Protein AF-A0A285F2U5-F1 (afdb_monomer_lite)

Secondary structure (DSSP, 8-state):
--THHHHHHHHHHHHHHHHHHHHHHHT------PPP-HHHHHHHHHHHHHS-SHHHHHHHHHHS-SS-----TT-HHHHHHHHHTTHHHHHHHHTT-HHHHHHHHHHTTS--HHHHHHHHHHHHHHHTTSHHHHHHHHHHHGGG-S-HHHHHS---GGGTT-HHHHHHHHHHHHHHHHT---GGGHHHHHHHHHHHHHHHHHHHHHHHHHHHHHHHHHHH-

Foldseek 3Di:
DCPVVVVVVVVVVVVVVVVVVCVVVVPPPPPVPPDQPLVVLQVLVVVCVVDVDPVSLVVNLVSQDLAADPDCVVNVVSLVSCVVVVVVLLVCLLVLNLSSLLSLLSVLSNDDDPSVLVSLQSLLVSLLVPVPSSLVSCVVNVVHDPCLLSNNQRNDDVCVVVLVVSLVSLVSSLVSLVPDPDPVSVVSSVVSNVSSVVVSVVSVVVVVVVVVVVVVVVVVD

Structure (mmCIF, N/CA/C/O backbone):
data_AF-A0A285F2U5-F1
#
_entry.id   AF-A0A285F2U5-F1
#
loop_
_atom_site.group_PDB
_atom_site.id
_atom_site.type_symbol
_atom_site.label_atom_id
_atom_site.label_alt_id
_atom_site.label_comp_id
_atom_site.label_asym_id
_atom_site.label_entity_id
_atom_site.label_seq_id
_atom_site.pdbx_PDB_ins_code
_atom_site.Cartn_x
_atom_site.Cartn_y
_atom_site.Cartn_z
_atom_site.occupancy
_atom_site.B_iso_or_equiv
_atom_site.auth_seq_id
_atom_site.auth_comp_id
_atom_site.auth_asym_id
_atom_site.auth_atom_id
_atom_site.pdbx_PDB_model_num
ATOM 1 N N . MET A 1 1 ? 53.209 33.154 33.662 1.00 56.28 1 MET A N 1
ATOM 2 C CA . MET A 1 1 ? 52.241 32.042 33.804 1.00 56.28 1 MET A CA 1
ATOM 3 C C . MET A 1 1 ? 50.999 32.282 32.928 1.00 56.28 1 MET A C 1
ATOM 5 O O . MET A 1 1 ? 49.905 32.395 33.451 1.00 56.28 1 MET A O 1
ATOM 9 N N . ASN A 1 2 ? 51.163 32.418 31.600 1.00 53.84 2 ASN A N 1
ATOM 10 C CA . ASN A 1 2 ? 50.044 32.651 30.657 1.00 53.84 2 ASN A CA 1
ATOM 11 C C . ASN A 1 2 ? 50.264 32.085 29.233 1.00 53.84 2 ASN A C 1
ATOM 13 O O . ASN A 1 2 ? 49.342 32.124 28.426 1.00 53.84 2 ASN A O 1
ATOM 17 N N . LEU A 1 3 ? 51.439 31.523 28.918 1.00 49.25 3 LEU A N 1
ATOM 18 C CA . LEU A 1 3 ? 51.745 30.986 27.582 1.00 49.25 3 LEU A CA 1
ATOM 19 C C . LEU A 1 3 ? 51.009 29.664 27.283 1.00 49.25 3 LEU A C 1
ATOM 21 O O . LEU A 1 3 ? 50.457 29.509 26.200 1.00 49.25 3 LEU A O 1
ATOM 25 N N . PHE A 1 4 ? 50.847 28.784 28.277 1.00 51.53 4 PHE A N 1
ATOM 26 C CA . PHE A 1 4 ? 50.138 27.502 28.111 1.00 51.53 4 PHE A CA 1
ATOM 27 C C . PHE A 1 4 ? 48.632 27.626 27.803 1.00 51.53 4 PHE A C 1
ATOM 29 O O . PHE A 1 4 ? 48.019 26.679 27.323 1.00 51.53 4 PHE A O 1
ATOM 36 N N . LYS A 1 5 ? 48.003 28.784 28.057 1.00 54.69 5 LYS A N 1
ATOM 37 C CA . LYS A 1 5 ? 46.556 28.984 27.833 1.00 54.69 5 LYS A CA 1
ATOM 38 C C . LYS A 1 5 ? 46.213 29.401 26.399 1.00 54.69 5 LYS A C 1
ATOM 40 O O . LYS A 1 5 ? 45.042 29.372 26.024 1.00 54.69 5 LYS A O 1
ATOM 45 N N . ILE A 1 6 ? 47.209 29.834 25.626 1.00 59.97 6 ILE A N 1
ATOM 46 C CA . ILE A 1 6 ? 47.027 30.307 24.249 1.00 59.97 6 ILE A CA 1
ATOM 47 C C . ILE A 1 6 ? 47.075 29.121 23.278 1.00 59.97 6 ILE A C 1
ATOM 49 O O . ILE A 1 6 ? 46.253 29.052 22.366 1.00 59.97 6 ILE A O 1
ATOM 53 N N . GLU A 1 7 ? 47.942 28.136 23.528 1.00 70.12 7 GLU A N 1
ATOM 54 C CA . GLU A 1 7 ? 48.101 26.960 22.660 1.00 70.12 7 GLU A CA 1
ATOM 55 C C . GLU A 1 7 ? 46.835 26.089 22.585 1.00 70.12 7 GLU A C 1
ATOM 57 O O . GLU A 1 7 ? 46.4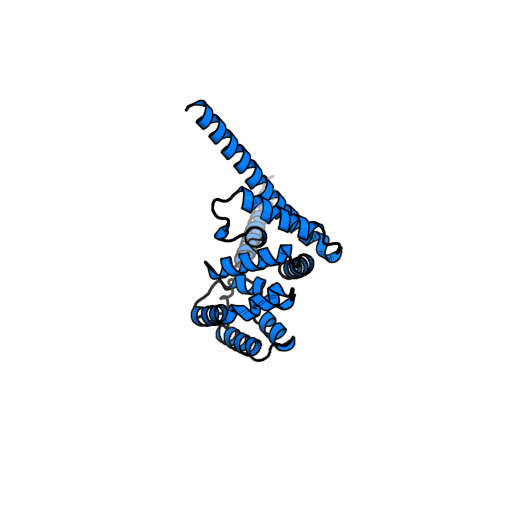61 25.645 21.497 1.00 70.12 7 GLU A O 1
ATOM 62 N N . SER A 1 8 ? 46.093 25.923 23.690 1.00 71.56 8 SER A N 1
ATOM 63 C CA . SER A 1 8 ? 44.868 25.104 23.674 1.00 71.56 8 SER A CA 1
ATOM 64 C C . SER A 1 8 ? 43.722 25.743 22.882 1.00 71.56 8 SER A C 1
ATOM 66 O O . SER A 1 8 ? 42.930 25.039 22.258 1.00 71.56 8 SER A O 1
ATOM 68 N N . LYS A 1 9 ? 43.644 27.081 22.837 1.00 75.25 9 LYS A N 1
ATOM 69 C CA . LYS A 1 9 ? 42.605 27.790 22.072 1.00 75.25 9 LYS A CA 1
ATOM 70 C C . LYS A 1 9 ? 42.815 27.659 20.564 1.00 75.25 9 LYS A C 1
ATOM 72 O O . LYS A 1 9 ? 41.842 27.503 19.832 1.00 75.25 9 LYS A O 1
ATOM 77 N N . VAL A 1 10 ? 44.070 27.680 20.111 1.00 79.62 10 VAL A N 1
ATOM 78 C CA . VAL A 1 10 ? 44.420 27.513 18.691 1.00 79.62 10 VAL A CA 1
ATOM 79 C C . VAL A 1 10 ? 44.125 26.084 18.220 1.00 79.62 10 VAL A C 1
ATOM 81 O O . VAL A 1 10 ? 43.560 25.902 17.143 1.00 79.62 10 VAL A O 1
ATOM 84 N N . GLN A 1 11 ? 44.418 25.072 19.044 1.00 80.88 11 GLN A N 1
ATOM 85 C CA . GLN A 1 11 ? 44.112 23.670 18.728 1.00 80.88 11 GLN A CA 1
ATOM 86 C C . GLN A 1 11 ? 42.603 23.398 18.635 1.00 80.88 11 GLN A C 1
ATOM 88 O O . GLN A 1 11 ? 42.155 22.749 17.690 1.00 80.88 11 GLN A O 1
ATOM 93 N N . ILE A 1 12 ? 41.807 23.935 19.569 1.00 84.81 12 ILE A N 1
ATOM 94 C CA . ILE A 1 12 ? 40.340 23.802 19.538 1.00 84.81 12 ILE A CA 1
ATOM 95 C C . ILE A 1 12 ? 39.760 24.478 18.290 1.00 84.81 12 ILE A C 1
ATOM 97 O O . ILE A 1 12 ? 38.909 23.900 17.617 1.00 84.81 12 ILE A O 1
ATOM 101 N N . PHE A 1 13 ? 40.245 25.673 17.941 1.00 86.50 13 PHE A N 1
ATOM 102 C CA . PHE A 1 13 ? 39.803 26.369 16.734 1.00 86.50 13 PHE A CA 1
ATOM 103 C C . PHE A 1 13 ? 40.127 25.573 15.460 1.00 86.50 13 PHE A C 1
ATOM 105 O O . PHE A 1 13 ? 39.257 25.417 14.606 1.00 86.50 13 PHE A O 1
ATOM 112 N N . MET A 1 14 ? 41.330 24.993 15.354 1.00 87.44 14 MET A N 1
ATOM 113 C CA . MET A 1 14 ? 41.689 24.148 14.208 1.00 87.44 14 MET A CA 1
ATOM 114 C C . MET A 1 14 ? 40.832 22.880 14.106 1.00 87.44 14 MET A C 1
ATOM 116 O O . MET A 1 14 ? 40.453 22.506 12.999 1.00 87.44 14 MET A O 1
ATOM 120 N N . LEU A 1 15 ? 40.464 22.251 15.227 1.00 87.31 15 LEU A N 1
ATOM 121 C CA . LEU A 1 15 ? 39.549 21.103 15.227 1.00 87.31 15 LEU A CA 1
ATOM 122 C C . LEU A 1 15 ? 38.140 21.480 14.754 1.00 87.31 15 LEU A C 1
ATOM 124 O O . LEU A 1 15 ? 37.548 20.736 13.978 1.00 87.31 15 LEU A O 1
ATOM 128 N N . ILE A 1 16 ? 37.620 22.640 15.166 1.00 88.38 16 ILE A N 1
ATOM 129 C CA . ILE A 1 16 ? 36.307 23.132 14.719 1.00 88.38 16 ILE A CA 1
ATOM 130 C C . ILE A 1 16 ? 36.322 23.427 13.217 1.00 88.38 16 ILE A C 1
ATOM 132 O O . ILE A 1 16 ? 35.397 23.038 12.508 1.00 88.38 16 ILE A O 1
ATOM 136 N N . VAL A 1 17 ? 37.380 24.072 12.715 1.00 87.50 17 VAL A N 1
ATOM 137 C CA . VAL A 1 17 ? 37.532 24.353 11.280 1.00 87.50 17 VAL A CA 1
ATOM 138 C C . VAL A 1 17 ? 37.662 23.055 10.485 1.00 87.50 17 VAL A C 1
ATOM 140 O O . VAL A 1 17 ? 36.989 22.902 9.471 1.00 87.50 17 VAL A O 1
ATOM 143 N N . LEU A 1 18 ? 38.453 22.088 10.959 1.00 86.81 18 LEU A N 1
ATOM 144 C CA . LEU A 1 18 ? 38.582 20.782 10.313 1.00 86.81 18 LEU A CA 1
ATOM 145 C C . LEU A 1 18 ? 37.238 20.039 10.281 1.00 86.81 18 LEU A C 1
ATOM 147 O O . LEU A 1 18 ? 36.868 19.486 9.248 1.00 86.81 18 LEU A O 1
ATOM 151 N N . PHE A 1 19 ? 36.478 20.078 11.378 1.00 83.44 19 PHE A N 1
ATOM 152 C CA . PHE A 1 19 ? 35.152 19.470 11.446 1.00 83.44 19 PHE A CA 1
ATOM 153 C C . PHE A 1 19 ? 34.163 20.155 10.494 1.00 83.44 19 PHE A C 1
ATOM 155 O O . PHE A 1 19 ? 33.432 19.469 9.788 1.00 83.44 19 PHE A O 1
ATOM 162 N N . LEU A 1 20 ? 34.187 21.489 10.397 1.00 82.19 20 LEU A N 1
ATOM 163 C CA . LEU A 1 20 ? 33.387 22.249 9.431 1.00 82.19 20 LEU A CA 1
ATOM 164 C C . LEU A 1 20 ? 33.767 21.926 7.984 1.00 82.19 20 LEU A C 1
ATOM 166 O O . LEU A 1 20 ? 32.878 21.762 7.157 1.00 82.19 20 LEU A O 1
ATOM 170 N N . VAL A 1 21 ? 35.057 21.784 7.669 1.00 77.50 21 VAL A N 1
ATOM 171 C CA . VAL A 1 21 ? 35.515 21.410 6.321 1.00 77.50 21 VAL A CA 1
ATOM 172 C C . VAL A 1 21 ? 35.072 19.990 5.968 1.00 77.50 21 VAL A C 1
ATOM 174 O O . VAL A 1 21 ? 34.584 19.775 4.863 1.00 77.50 21 VAL A O 1
ATOM 177 N N . ILE A 1 22 ? 35.159 19.035 6.899 1.00 78.75 22 ILE A N 1
ATOM 178 C CA . ILE A 1 22 ? 34.665 17.664 6.689 1.00 78.75 22 ILE A CA 1
ATOM 179 C C . ILE A 1 22 ? 33.138 17.656 6.529 1.00 78.75 22 ILE A C 1
ATOM 181 O O . ILE A 1 22 ? 32.618 16.969 5.654 1.00 78.75 22 ILE A O 1
ATOM 185 N N . PHE A 1 23 ? 32.417 18.452 7.320 1.00 75.81 23 PHE A N 1
ATOM 186 C CA . PHE A 1 23 ? 30.959 18.561 7.243 1.00 75.81 23 PHE A CA 1
ATOM 187 C C . PHE A 1 23 ? 30.495 19.212 5.929 1.00 75.81 23 PHE A C 1
ATOM 189 O O . PHE A 1 23 ? 29.535 18.760 5.309 1.00 75.81 23 PHE A O 1
ATOM 196 N N . LEU A 1 24 ? 31.209 20.239 5.458 1.00 70.12 24 LEU A N 1
ATOM 197 C CA . LEU A 1 24 ? 30.930 20.911 4.188 1.00 70.12 24 LEU A CA 1
ATOM 198 C C . LEU A 1 24 ? 31.324 20.048 2.979 1.00 70.12 24 LEU A C 1
ATOM 200 O O . LEU A 1 24 ? 30.578 20.003 2.002 1.00 70.12 24 LEU A O 1
ATOM 204 N N . ALA A 1 25 ? 32.438 19.315 3.050 1.00 67.81 25 ALA A N 1
ATOM 205 C CA . ALA A 1 25 ? 32.855 18.382 2.001 1.00 67.81 25 ALA A CA 1
ATOM 206 C C . ALA A 1 25 ? 31.958 17.130 1.938 1.00 67.81 25 ALA A C 1
ATOM 208 O O . ALA A 1 25 ? 31.707 16.604 0.855 1.00 67.81 25 ALA A O 1
ATOM 209 N N . GLY A 1 26 ? 31.420 16.681 3.079 1.00 57.28 26 GLY A N 1
ATOM 210 C CA . GLY A 1 26 ? 30.498 15.544 3.169 1.00 57.28 26 GLY A CA 1
ATOM 211 C C . GLY A 1 26 ? 29.128 15.785 2.525 1.00 57.28 26 GLY A C 1
ATOM 212 O O . GLY A 1 26 ? 28.474 14.826 2.126 1.00 57.28 26 GLY A O 1
ATOM 213 N N . ASN A 1 27 ? 28.722 17.048 2.350 1.00 54.06 27 ASN A N 1
ATOM 214 C CA . ASN A 1 27 ? 27.427 17.421 1.768 1.00 54.06 27 ASN A CA 1
ATOM 215 C C . ASN A 1 27 ? 27.466 17.712 0.254 1.00 54.06 27 ASN A C 1
ATOM 217 O O . ASN A 1 27 ? 26.427 18.010 -0.330 1.00 54.06 27 ASN A O 1
ATOM 221 N N . GLN A 1 28 ? 28.625 17.611 -0.412 1.00 48.94 28 GLN A N 1
ATOM 222 C CA . GLN A 1 28 ? 28.744 17.889 -1.855 1.00 48.94 28 GLN A CA 1
ATOM 223 C C . GLN A 1 28 ? 28.552 16.677 -2.780 1.00 48.94 28 GLN A C 1
ATOM 225 O O . GLN A 1 28 ? 28.658 16.821 -3.996 1.00 48.94 28 GLN A O 1
ATOM 230 N N . LYS A 1 29 ? 28.137 15.510 -2.271 1.00 50.38 29 LYS A N 1
ATOM 231 C CA . LYS A 1 29 ? 27.466 14.504 -3.117 1.00 50.38 29 LYS A CA 1
ATOM 232 C C . LYS A 1 29 ? 25.988 14.864 -3.318 1.00 50.38 29 LYS A C 1
ATOM 234 O O . LYS A 1 29 ? 25.100 14.043 -3.129 1.00 50.38 29 LYS A O 1
ATOM 239 N N . LEU A 1 30 ? 25.728 16.089 -3.775 1.00 49.53 30 LEU A N 1
ATOM 240 C CA . LEU A 1 30 ? 24.579 16.353 -4.637 1.00 49.53 30 LEU A CA 1
ATOM 241 C C . LEU A 1 30 ? 24.918 15.693 -5.976 1.00 49.53 30 LEU A C 1
ATOM 243 O O . LEU A 1 30 ? 25.347 16.355 -6.918 1.00 49.53 30 LEU A O 1
ATOM 247 N N . SER A 1 31 ? 24.834 14.357 -6.028 1.00 52.09 31 SER A N 1
ATOM 248 C CA . SER A 1 31 ? 24.846 13.659 -7.307 1.00 52.09 31 SER A CA 1
ATOM 249 C C . SER A 1 31 ? 23.739 14.302 -8.122 1.00 52.09 31 SER A C 1
ATOM 251 O O . SER A 1 31 ? 22.600 14.340 -7.648 1.00 52.09 31 SER A O 1
ATOM 253 N N . ALA A 1 32 ? 24.069 14.841 -9.296 1.00 56.28 32 ALA A N 1
ATOM 254 C CA . ALA A 1 32 ? 23.065 15.132 -10.302 1.00 56.28 32 ALA A CA 1
ATOM 255 C C . ALA A 1 32 ? 22.207 13.870 -10.394 1.00 56.28 32 ALA A C 1
ATOM 257 O O . ALA A 1 32 ? 22.715 12.810 -10.757 1.00 56.28 32 ALA A O 1
ATOM 258 N N . LYS A 1 33 ? 20.987 13.942 -9.859 1.00 65.94 33 LYS A N 1
ATOM 259 C CA . LYS A 1 33 ? 20.128 12.777 -9.726 1.00 65.94 33 LYS A CA 1
ATOM 260 C C . LYS A 1 33 ? 19.838 12.356 -11.154 1.00 65.94 33 LYS A C 1
ATOM 262 O O . LYS A 1 33 ? 19.236 13.138 -11.884 1.00 65.94 33 LYS A O 1
ATOM 267 N N . GLU A 1 34 ? 20.396 11.219 -11.560 1.00 71.62 34 GLU A N 1
ATOM 268 C CA . GLU A 1 34 ? 20.264 10.726 -12.926 1.00 71.62 34 GLU A CA 1
ATOM 269 C C . GLU A 1 34 ? 18.781 10.705 -13.301 1.00 71.62 34 GLU A C 1
ATOM 271 O O . GLU A 1 34 ? 17.933 10.308 -12.492 1.00 71.62 34 GLU A O 1
ATOM 276 N N . ASP A 1 35 ? 18.471 11.185 -14.506 1.00 87.62 35 ASP A N 1
ATOM 277 C CA . ASP A 1 35 ? 17.111 11.149 -15.026 1.00 87.62 35 ASP A CA 1
ATOM 278 C C . ASP A 1 35 ? 16.636 9.691 -15.067 1.00 87.62 35 ASP A C 1
ATOM 280 O O . ASP A 1 35 ? 17.340 8.792 -15.536 1.00 87.62 35 ASP A O 1
ATOM 284 N N . TYR A 1 36 ? 15.445 9.442 -14.525 1.00 92.00 36 TYR A N 1
ATOM 285 C CA . TYR A 1 36 ? 14.881 8.100 -14.466 1.00 92.00 36 TYR A CA 1
ATOM 286 C C . TYR A 1 36 ? 14.478 7.633 -15.876 1.00 92.00 36 TYR A C 1
ATOM 288 O O . TYR A 1 36 ? 13.862 8.376 -16.637 1.00 92.00 36 TYR A O 1
ATOM 296 N N . ASP A 1 37 ? 14.819 6.392 -16.235 1.00 95.31 37 ASP A N 1
ATOM 297 C CA . ASP A 1 37 ? 14.587 5.837 -17.577 1.00 95.31 37 ASP A CA 1
ATOM 298 C C . ASP A 1 37 ? 13.113 5.425 -17.782 1.00 95.31 37 ASP A C 1
ATOM 300 O O . ASP A 1 37 ? 12.741 4.244 -17.727 1.00 95.31 37 ASP A O 1
ATOM 304 N N . TRP A 1 38 ? 12.255 6.424 -18.018 1.00 95.94 38 TRP A N 1
ATOM 305 C CA . TRP A 1 38 ? 10.815 6.255 -18.254 1.00 95.94 38 TRP A CA 1
ATOM 306 C C . TRP A 1 38 ? 10.511 5.360 -19.460 1.00 95.94 38 TRP A C 1
ATOM 308 O O . TRP A 1 38 ? 9.611 4.520 -19.406 1.00 95.94 38 TRP A O 1
ATOM 318 N N . ASN A 1 39 ? 11.309 5.463 -20.527 1.00 96.62 39 ASN A N 1
ATOM 319 C CA . ASN A 1 39 ? 11.156 4.638 -21.726 1.00 96.62 39 ASN A CA 1
ATOM 320 C C . ASN A 1 39 ? 11.333 3.152 -21.412 1.00 96.62 39 ASN A C 1
ATOM 322 O O . ASN A 1 39 ? 10.533 2.316 -21.851 1.00 96.62 39 ASN A O 1
ATOM 326 N N . ARG A 1 40 ? 12.352 2.806 -20.623 1.00 96.88 40 ARG A N 1
ATOM 327 C CA . ARG A 1 40 ? 12.576 1.427 -20.194 1.00 96.88 40 ARG A CA 1
ATOM 328 C C . ARG A 1 40 ? 11.481 0.934 -19.258 1.00 96.88 40 ARG A C 1
ATOM 330 O O . ARG A 1 40 ? 11.066 -0.217 -19.410 1.00 96.88 40 ARG A O 1
ATOM 337 N N . LEU A 1 41 ? 10.975 1.768 -18.345 1.00 97.69 41 LEU A N 1
ATOM 338 C CA . LEU A 1 41 ? 9.814 1.409 -17.523 1.00 97.69 41 LEU A CA 1
ATOM 339 C C . LEU A 1 41 ? 8.593 1.090 -18.403 1.00 97.69 41 LEU A C 1
ATOM 341 O O . LEU A 1 41 ? 7.999 0.023 -18.251 1.00 97.69 41 LEU A O 1
ATOM 345 N N . ASN A 1 42 ? 8.272 1.9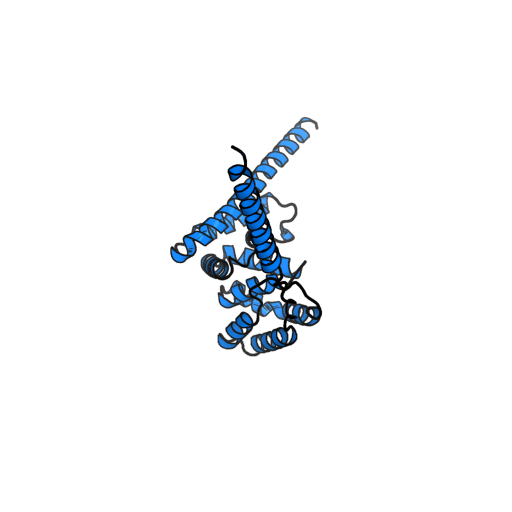47 -19.376 1.00 97.94 42 ASN A N 1
ATOM 346 C CA . ASN A 1 42 ? 7.161 1.740 -20.308 1.00 97.94 42 ASN A CA 1
ATOM 347 C C . ASN A 1 42 ? 7.304 0.424 -21.096 1.00 97.94 42 ASN A C 1
ATOM 349 O O . ASN A 1 42 ? 6.370 -0.375 -21.178 1.00 97.94 42 ASN A O 1
ATOM 353 N N . GLN A 1 43 ? 8.496 0.144 -21.635 1.00 97.81 43 GLN A N 1
ATOM 354 C CA . GLN A 1 43 ? 8.772 -1.109 -22.350 1.00 97.81 43 GLN A CA 1
ATOM 355 C C . GLN A 1 43 ? 8.607 -2.342 -21.452 1.00 97.81 43 GLN A C 1
ATOM 357 O O . GLN A 1 43 ? 8.001 -3.332 -21.868 1.00 97.81 43 GLN A O 1
ATOM 362 N N . ARG A 1 44 ? 9.113 -2.292 -20.213 1.00 97.56 44 ARG A N 1
ATOM 363 C CA . ARG A 1 44 ? 8.980 -3.398 -19.251 1.00 97.56 44 ARG A CA 1
ATOM 364 C C . ARG A 1 44 ? 7.536 -3.609 -18.830 1.00 97.56 44 ARG A C 1
ATOM 366 O O . ARG A 1 44 ? 7.112 -4.755 -18.710 1.00 97.56 44 ARG A O 1
ATOM 373 N N . TYR A 1 45 ? 6.769 -2.534 -18.688 1.00 97.94 45 TYR A N 1
ATOM 374 C CA . TYR A 1 45 ? 5.347 -2.628 -18.400 1.00 97.94 45 TYR A CA 1
ATOM 375 C C . TYR A 1 45 ? 4.574 -3.269 -19.563 1.00 97.94 45 TYR A C 1
ATOM 377 O O . TYR A 1 45 ? 3.842 -4.231 -19.355 1.00 97.94 45 TYR A O 1
ATOM 385 N N . LYS A 1 46 ? 4.819 -2.849 -20.811 1.00 97.69 46 LYS A N 1
ATOM 386 C CA . LYS A 1 46 ? 4.254 -3.494 -22.017 1.00 97.69 46 LYS A CA 1
ATOM 387 C C . LYS A 1 46 ? 4.603 -4.982 -22.107 1.00 97.69 46 LYS A C 1
ATOM 389 O O . LYS A 1 46 ? 3.761 -5.811 -22.464 1.00 97.69 46 LYS A O 1
ATOM 394 N N . TYR A 1 47 ? 5.840 -5.335 -21.763 1.00 97.12 47 TYR A N 1
ATOM 395 C CA . TYR A 1 47 ? 6.268 -6.729 -21.699 1.00 97.12 47 TYR A CA 1
ATOM 396 C C . TYR A 1 47 ? 5.512 -7.509 -20.613 1.00 97.12 47 TYR A C 1
ATOM 398 O O . TYR A 1 47 ? 5.026 -8.605 -20.879 1.00 97.12 47 TYR A O 1
ATOM 406 N N . TYR A 1 48 ? 5.334 -6.927 -19.424 1.00 96.94 48 TYR A N 1
ATOM 407 C CA . TYR A 1 48 ? 4.536 -7.515 -18.345 1.00 96.94 48 TYR A CA 1
ATOM 408 C C . TYR A 1 48 ? 3.082 -7.777 -18.765 1.00 96.94 48 TYR A C 1
ATOM 410 O O . TYR A 1 48 ? 2.581 -8.883 -18.563 1.00 96.94 48 TYR A O 1
ATOM 418 N N . LEU A 1 49 ? 2.429 -6.814 -19.428 1.00 95.75 49 LEU A N 1
ATOM 419 C CA . LEU A 1 49 ? 1.048 -6.974 -19.902 1.00 95.75 49 LEU A CA 1
ATOM 420 C C . LEU A 1 49 ? 0.902 -8.097 -20.942 1.00 95.75 49 LEU A C 1
ATOM 422 O O . LEU A 1 49 ? -0.094 -8.820 -20.927 1.00 95.75 49 LEU A O 1
ATOM 426 N N . SER A 1 50 ? 1.885 -8.246 -21.835 1.00 95.88 50 SER A N 1
ATOM 427 C CA . SER A 1 50 ? 1.865 -9.258 -22.903 1.00 95.88 50 SER A CA 1
ATOM 428 C C . SER A 1 50 ? 2.310 -10.650 -22.444 1.00 95.88 50 SER A C 1
ATOM 430 O O . SER A 1 50 ? 1.908 -11.641 -23.046 1.00 95.88 50 SER A O 1
ATOM 432 N N . HIS A 1 51 ? 3.109 -10.742 -21.377 1.00 92.88 51 HIS A N 1
ATOM 433 C CA . HIS A 1 51 ? 3.709 -11.988 -20.896 1.00 92.88 51 HIS A CA 1
ATOM 434 C C . HIS A 1 51 ? 3.541 -12.126 -19.383 1.00 92.88 51 HIS A C 1
ATOM 436 O O . HIS A 1 51 ? 4.529 -12.075 -18.653 1.00 92.88 51 HIS A O 1
ATOM 442 N N . LYS A 1 52 ? 2.306 -12.306 -18.900 1.00 88.12 52 LYS A N 1
ATOM 443 C CA . LYS A 1 52 ? 1.977 -12.449 -17.467 1.00 88.12 52 LYS A CA 1
ATOM 444 C C . LYS A 1 52 ? 2.648 -13.690 -16.857 1.00 88.12 52 LYS A C 1
ATOM 446 O O . LYS A 1 52 ? 2.085 -14.778 -16.857 1.00 88.12 52 LYS A O 1
ATOM 451 N N . SER A 1 53 ? 3.880 -13.528 -16.394 1.00 92.56 53 SER A N 1
ATOM 452 C CA . SER A 1 53 ? 4.749 -14.583 -15.877 1.00 92.56 53 SER A CA 1
ATOM 453 C C . SER A 1 53 ? 5.625 -14.009 -14.773 1.00 92.56 53 SER A C 1
ATOM 455 O O . SER A 1 53 ? 5.949 -12.820 -14.798 1.00 92.56 53 SER A O 1
ATOM 457 N N . ASP A 1 54 ? 6.093 -14.861 -13.865 1.00 92.06 54 ASP A N 1
ATOM 458 C CA . ASP A 1 54 ? 6.984 -14.462 -12.770 1.00 92.06 54 ASP A CA 1
ATOM 459 C C . ASP A 1 54 ? 8.228 -13.713 -13.277 1.00 92.06 54 ASP A C 1
ATOM 461 O O . ASP A 1 54 ? 8.739 -12.803 -12.628 1.00 92.06 54 ASP A O 1
ATOM 465 N N . ILE A 1 55 ? 8.724 -14.074 -14.466 1.00 94.75 55 ILE A N 1
ATOM 466 C CA . ILE A 1 55 ? 9.902 -13.450 -15.080 1.00 94.75 55 ILE A CA 1
ATOM 467 C C . ILE A 1 55 ? 9.610 -12.001 -15.476 1.00 94.75 55 ILE A C 1
ATOM 469 O O . ILE A 1 55 ? 10.407 -11.108 -15.182 1.00 94.75 55 ILE A O 1
ATOM 473 N N . SER A 1 56 ? 8.489 -11.747 -16.158 1.00 94.31 56 SER A N 1
ATOM 474 C CA . SER A 1 56 ? 8.150 -10.386 -16.589 1.00 94.31 56 SER A CA 1
ATOM 475 C C . SER A 1 56 ? 7.837 -9.487 -15.396 1.00 94.31 56 SER A C 1
ATOM 477 O O . SER A 1 56 ? 8.216 -8.317 -15.389 1.00 94.31 56 SER A O 1
ATOM 479 N N . GLN A 1 57 ? 7.225 -10.055 -14.360 1.00 94.56 57 GLN A N 1
ATOM 480 C CA . GLN A 1 57 ? 6.876 -9.359 -13.138 1.00 94.56 57 GLN A CA 1
ATOM 481 C C . GLN A 1 57 ? 8.105 -8.969 -12.316 1.00 94.56 57 GLN A C 1
ATOM 483 O O . GLN A 1 57 ? 8.259 -7.799 -11.966 1.00 94.56 57 GLN A O 1
ATOM 488 N N . LYS A 1 58 ? 9.029 -9.910 -12.086 1.00 94.75 58 LYS A N 1
ATOM 489 C CA . LYS A 1 58 ? 10.320 -9.623 -11.442 1.00 94.75 58 LYS A CA 1
ATOM 490 C C . LYS A 1 58 ? 11.099 -8.576 -12.222 1.00 94.75 58 LYS A C 1
ATOM 492 O O . LYS A 1 58 ? 11.605 -7.626 -11.635 1.00 94.75 58 LYS A O 1
ATOM 497 N N . SER A 1 59 ? 11.114 -8.689 -13.550 1.00 95.50 59 SER A N 1
ATOM 498 C CA . SER A 1 59 ? 11.786 -7.716 -14.409 1.00 95.50 59 SER A CA 1
ATOM 499 C C . SER A 1 59 ? 11.173 -6.311 -14.325 1.00 95.50 59 SER A C 1
ATOM 501 O O . SER A 1 59 ? 11.907 -5.321 -14.365 1.00 95.50 59 SER A O 1
ATOM 503 N N . LEU A 1 60 ? 9.847 -6.200 -14.198 1.00 97.19 60 LEU A N 1
ATOM 504 C CA . LEU A 1 60 ? 9.175 -4.925 -13.952 1.00 97.19 60 LEU A CA 1
ATOM 505 C C . LEU A 1 60 ? 9.511 -4.385 -12.554 1.00 97.19 60 LEU A C 1
ATOM 507 O O . LEU A 1 60 ? 9.844 -3.211 -12.404 1.00 97.19 60 LEU A O 1
ATOM 511 N N . LEU A 1 61 ? 9.473 -5.238 -11.532 1.00 96.06 61 LEU A N 1
ATOM 512 C CA . LEU A 1 61 ? 9.806 -4.843 -10.169 1.00 96.06 61 LEU A CA 1
ATOM 513 C C . LEU A 1 61 ? 11.251 -4.332 -10.066 1.00 96.06 61 LEU A C 1
ATOM 515 O O . LEU A 1 61 ? 11.497 -3.345 -9.379 1.00 96.06 61 LEU A O 1
ATOM 519 N N . GLU A 1 62 ? 12.196 -4.958 -10.765 1.00 95.81 62 GLU A N 1
ATOM 520 C CA . GLU A 1 62 ? 13.608 -4.558 -10.813 1.00 95.81 62 GLU A CA 1
ATOM 521 C C . GLU A 1 62 ? 13.829 -3.146 -11.360 1.00 95.81 62 GLU A C 1
ATOM 523 O O . GLU A 1 62 ? 14.721 -2.455 -10.865 1.00 95.81 62 GLU A O 1
ATOM 528 N N . ILE A 1 63 ? 13.044 -2.715 -12.357 1.00 96.81 63 ILE A N 1
ATOM 529 C CA . ILE A 1 63 ? 13.209 -1.385 -12.956 1.00 96.81 63 ILE A CA 1
ATOM 530 C C . ILE A 1 63 ? 12.490 -0.287 -12.167 1.00 96.81 63 ILE A C 1
ATOM 532 O O . ILE A 1 63 ? 12.900 0.872 -12.225 1.00 96.81 63 ILE A O 1
ATOM 536 N N . LEU A 1 64 ? 11.443 -0.629 -11.409 1.00 96.38 64 LEU A N 1
ATOM 537 C CA . LEU A 1 64 ? 10.730 0.334 -10.571 1.00 96.38 64 LEU A CA 1
ATOM 538 C C . LEU A 1 64 ? 11.651 0.919 -9.491 1.00 96.38 64 LEU A C 1
ATOM 540 O O . LEU A 1 64 ? 12.408 0.177 -8.849 1.00 96.38 64 LEU A O 1
ATOM 544 N N . PRO A 1 65 ? 11.575 2.236 -9.239 1.00 92.19 65 PRO A N 1
ATOM 545 C CA . PRO A 1 65 ? 12.551 2.905 -8.403 1.00 92.19 65 PRO A CA 1
ATOM 546 C C . PRO A 1 65 ? 12.417 2.468 -6.943 1.00 92.19 65 PRO A C 1
ATOM 548 O O . PRO A 1 65 ? 11.323 2.307 -6.386 1.00 92.19 65 PRO A O 1
ATOM 551 N N . LYS A 1 66 ? 13.570 2.253 -6.308 1.00 90.31 66 LYS A N 1
ATOM 552 C CA . LYS A 1 66 ? 13.654 1.917 -4.881 1.00 90.31 66 LYS A CA 1
ATOM 553 C C . LYS A 1 66 ? 13.498 3.148 -3.987 1.00 90.31 66 LYS A C 1
ATOM 555 O O . LYS A 1 66 ? 13.022 3.018 -2.869 1.00 90.31 66 LYS A O 1
ATOM 560 N N . GLU A 1 67 ? 13.811 4.318 -4.522 1.00 88.56 67 GLU A N 1
ATOM 561 C CA . GLU A 1 67 ? 13.729 5.609 -3.847 1.00 88.56 67 GLU A CA 1
ATOM 562 C C 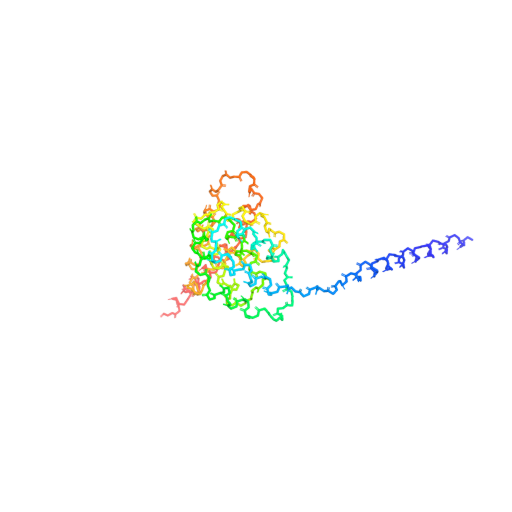. GLU A 1 67 ? 12.709 6.514 -4.550 1.00 88.56 67 GLU A C 1
ATOM 564 O O . GLU A 1 67 ? 12.202 6.189 -5.624 1.00 88.56 67 GLU A O 1
ATOM 569 N N . GLU A 1 68 ? 12.377 7.645 -3.935 1.00 87.81 68 GLU A N 1
ATOM 570 C CA . GLU A 1 68 ? 11.482 8.639 -4.527 1.00 87.81 68 GLU A CA 1
ATOM 571 C C . GLU A 1 68 ? 12.125 9.293 -5.759 1.00 87.81 68 GLU A C 1
ATOM 573 O O . GLU A 1 68 ? 13.270 9.756 -5.709 1.00 87.81 68 GLU A O 1
ATOM 578 N N . VAL A 1 69 ? 11.390 9.361 -6.870 1.00 89.50 69 VAL A N 1
ATOM 579 C CA . VAL A 1 69 ? 11.839 10.048 -8.088 1.00 89.50 69 VAL A CA 1
ATOM 580 C C . VAL A 1 69 ? 11.363 11.492 -8.020 1.00 89.50 69 VAL A C 1
ATOM 582 O O . VAL A 1 69 ? 10.172 11.758 -7.947 1.00 89.50 69 VAL A O 1
ATOM 585 N N . THR A 1 70 ? 12.300 12.439 -8.030 1.00 85.44 70 THR A N 1
ATOM 586 C CA . THR A 1 70 ? 11.979 13.873 -7.890 1.00 85.44 70 THR A CA 1
ATOM 587 C C . THR A 1 70 ? 11.834 14.582 -9.231 1.00 85.44 70 THR A C 1
ATOM 589 O O . THR A 1 70 ? 11.301 15.684 -9.271 1.00 85.44 70 THR A O 1
ATOM 592 N N . ASN A 1 71 ? 12.325 13.982 -10.319 1.00 87.56 71 ASN A N 1
ATOM 593 C CA . ASN A 1 71 ? 12.163 14.509 -11.666 1.00 87.56 71 ASN A CA 1
ATOM 594 C C . ASN A 1 71 ? 11.161 13.640 -12.434 1.00 87.56 71 ASN A C 1
ATOM 596 O O . ASN A 1 71 ? 11.508 12.558 -12.900 1.00 87.56 71 ASN A O 1
ATOM 600 N N . LEU A 1 72 ? 9.921 14.117 -12.539 1.00 89.25 72 LEU A N 1
ATOM 601 C CA . LEU A 1 72 ? 8.857 13.474 -13.317 1.00 89.25 72 LEU A CA 1
ATOM 602 C C . LEU A 1 72 ? 8.751 14.048 -14.739 1.00 89.25 72 LEU A C 1
ATOM 604 O O . LEU A 1 72 ? 7.755 13.830 -15.426 1.00 89.25 72 LEU A O 1
ATOM 608 N N . LYS A 1 73 ? 9.769 14.789 -15.196 1.00 88.31 73 LYS A N 1
ATOM 609 C CA . LYS A 1 73 ? 9.860 15.204 -16.595 1.00 88.31 73 LYS A CA 1
ATOM 610 C C . LYS A 1 73 ? 9.841 13.953 -17.477 1.00 88.31 73 LYS A C 1
ATOM 612 O O . LYS A 1 73 ? 10.542 12.988 -17.186 1.00 88.31 73 LYS A O 1
ATOM 617 N N . ASP A 1 74 ? 9.008 13.979 -18.513 1.00 91.94 74 ASP A N 1
ATOM 618 C CA . ASP A 1 74 ? 8.793 12.879 -19.464 1.00 91.94 74 ASP A CA 1
ATOM 619 C C . ASP A 1 74 ? 8.113 11.620 -18.866 1.00 91.94 74 ASP A C 1
ATOM 621 O O . ASP A 1 74 ? 8.009 10.587 -19.531 1.00 91.94 74 ASP A O 1
ATOM 625 N N . ALA A 1 75 ? 7.606 11.694 -17.626 1.00 94.88 75 ALA A N 1
ATOM 626 C CA . ALA A 1 75 ? 6.918 10.580 -16.971 1.00 94.88 75 ALA A CA 1
ATOM 627 C C . ALA A 1 75 ? 5.464 10.396 -17.432 1.00 94.88 75 ALA A C 1
ATOM 629 O O . ALA A 1 75 ? 4.950 9.280 -17.359 1.00 94.88 75 ALA A O 1
ATOM 630 N N . GLU A 1 76 ? 4.818 11.478 -17.883 1.00 95.12 76 GLU A N 1
ATOM 631 C CA . GLU A 1 76 ? 3.370 11.574 -18.132 1.00 95.12 76 GLU A CA 1
ATOM 632 C C . GLU A 1 76 ? 2.857 10.427 -19.009 1.00 95.12 76 GLU A C 1
ATOM 634 O O . GLU A 1 76 ? 2.093 9.596 -18.527 1.00 95.12 76 GLU A O 1
ATOM 639 N N . ASP A 1 77 ? 3.394 10.269 -20.224 1.00 96.75 77 ASP A N 1
ATOM 640 C CA . ASP A 1 77 ? 2.994 9.199 -21.152 1.00 96.75 77 ASP A CA 1
ATOM 641 C C . ASP A 1 77 ? 3.146 7.790 -20.552 1.00 96.75 77 ASP A C 1
ATOM 643 O O . ASP A 1 77 ? 2.364 6.879 -20.839 1.00 96.75 77 ASP A O 1
ATOM 647 N N . THR A 1 78 ? 4.178 7.579 -19.728 1.00 97.56 78 THR A N 1
ATOM 648 C CA . THR A 1 78 ? 4.441 6.276 -19.101 1.00 97.56 78 THR A CA 1
ATOM 649 C C . THR A 1 78 ? 3.466 6.010 -17.961 1.00 97.56 78 THR A C 1
ATOM 651 O O . THR A 1 78 ? 2.927 4.905 -17.868 1.00 97.56 78 THR A O 1
ATOM 654 N N . ILE A 1 79 ? 3.223 7.006 -17.107 1.00 97.12 79 ILE A N 1
ATOM 655 C CA . ILE A 1 79 ? 2.265 6.918 -16.003 1.00 97.12 79 ILE A CA 1
ATOM 656 C C . ILE A 1 79 ? 0.859 6.719 -16.570 1.00 97.12 79 ILE A C 1
ATOM 658 O O . ILE A 1 79 ? 0.183 5.769 -16.179 1.00 97.12 79 ILE A O 1
ATOM 662 N N . ASP A 1 80 ? 0.452 7.517 -17.552 1.00 97.56 80 ASP A N 1
ATOM 663 C CA . ASP A 1 80 ? -0.853 7.393 -18.198 1.00 97.56 80 ASP A CA 1
ATOM 664 C C . ASP A 1 80 ? -1.031 6.021 -18.840 1.00 97.56 80 ASP A C 1
ATOM 666 O O . ASP A 1 80 ? -2.068 5.379 -18.668 1.00 97.56 80 ASP A O 1
ATOM 670 N N . TYR A 1 81 ? -0.008 5.505 -19.527 1.00 98.06 81 TYR A N 1
ATOM 671 C CA . TYR A 1 81 ? -0.068 4.158 -20.088 1.00 98.06 81 TYR A CA 1
ATOM 672 C C . TYR A 1 81 ? -0.256 3.082 -19.006 1.00 98.06 81 TYR A C 1
ATOM 674 O O . TYR A 1 81 ? -1.067 2.168 -19.189 1.00 98.06 81 TYR A O 1
ATOM 682 N N . ILE A 1 82 ? 0.450 3.190 -17.875 1.00 98.12 82 ILE A N 1
ATOM 683 C CA . ILE A 1 82 ? 0.293 2.273 -16.737 1.00 98.12 82 ILE A CA 1
ATOM 684 C C . ILE A 1 82 ? -1.135 2.342 -16.189 1.00 98.12 82 ILE A C 1
ATOM 686 O O . ILE A 1 82 ? -1.776 1.304 -16.018 1.00 98.12 82 ILE A O 1
ATOM 690 N N . PHE A 1 83 ? -1.659 3.544 -15.948 1.00 97.62 83 PHE A N 1
ATOM 691 C CA . PHE A 1 83 ? -2.972 3.717 -15.327 1.00 97.62 83 PHE A CA 1
ATOM 692 C C . PHE A 1 83 ? -4.138 3.372 -16.261 1.00 97.62 83 PHE A C 1
ATOM 694 O O . PHE A 1 83 ? -5.127 2.793 -15.812 1.00 97.62 83 PHE A O 1
ATOM 701 N N . ASN A 1 84 ? -3.983 3.574 -17.571 1.00 97.81 84 ASN A N 1
ATOM 702 C CA . ASN A 1 84 ? -4.937 3.100 -18.579 1.00 97.81 84 ASN A CA 1
ATOM 703 C C . ASN A 1 84 ? -5.014 1.564 -18.668 1.00 97.81 84 ASN A C 1
ATOM 705 O O . ASN A 1 84 ? -5.993 1.025 -19.179 1.00 97.81 84 ASN A O 1
ATOM 709 N N . ASN A 1 85 ? -4.007 0.848 -18.157 1.00 97.75 85 ASN A N 1
ATOM 710 C CA . ASN A 1 85 ? -3.943 -0.617 -18.147 1.00 97.75 85 ASN A CA 1
ATOM 711 C C . ASN A 1 85 ? -3.897 -1.197 -16.719 1.00 97.75 85 ASN A C 1
ATOM 713 O O . ASN A 1 85 ? -3.534 -2.359 -16.516 1.00 97.75 85 ASN A O 1
ATOM 717 N N . PHE A 1 86 ? -4.297 -0.409 -15.716 1.00 97.38 86 PHE A N 1
ATOM 718 C CA . PHE A 1 86 ? -4.108 -0.740 -14.302 1.00 97.38 86 PHE A CA 1
ATOM 719 C C . PHE A 1 86 ? -4.916 -1.953 -13.822 1.00 97.38 86 PHE A C 1
ATOM 721 O O . PHE A 1 86 ? -4.555 -2.577 -12.823 1.00 97.38 86 PHE A O 1
ATOM 728 N N . ALA A 1 87 ? -5.985 -2.321 -14.536 1.00 97.19 87 ALA A N 1
ATOM 729 C CA . ALA A 1 87 ? -6.876 -3.424 -14.173 1.00 97.19 87 ALA A CA 1
ATOM 730 C C . ALA A 1 87 ? -6.122 -4.735 -13.880 1.00 97.19 87 ALA A C 1
ATOM 732 O O . ALA A 1 87 ? -6.466 -5.446 -12.941 1.00 97.19 87 ALA A O 1
ATOM 733 N N . ILE A 1 88 ? -5.041 -5.014 -14.616 1.00 95.81 88 ILE A N 1
ATOM 734 C CA . ILE A 1 88 ? -4.228 -6.223 -14.423 1.00 95.81 88 ILE A CA 1
ATOM 735 C C . ILE A 1 88 ? -3.507 -6.214 -13.065 1.00 95.81 88 ILE A C 1
ATOM 737 O O . ILE A 1 88 ? -3.473 -7.237 -12.382 1.00 95.81 88 ILE A O 1
ATOM 741 N N . LEU A 1 89 ? -2.973 -5.063 -12.641 1.00 97.31 89 LEU A N 1
ATOM 742 C CA . LEU A 1 89 ? -2.363 -4.922 -11.314 1.00 97.31 89 LEU A CA 1
ATOM 743 C C . LEU A 1 89 ? -3.420 -4.999 -10.208 1.00 97.31 89 LEU A C 1
ATOM 745 O O . LEU A 1 89 ? -3.176 -5.555 -9.140 1.00 97.31 89 LEU A O 1
ATOM 749 N N . GLU A 1 90 ? -4.612 -4.459 -10.454 1.00 97.94 90 GLU A N 1
ATOM 750 C CA . GLU A 1 90 ? -5.710 -4.540 -9.498 1.00 97.94 90 GLU A CA 1
ATOM 751 C C . GLU A 1 90 ? -6.189 -5.984 -9.287 1.00 97.94 90 GLU A C 1
ATOM 753 O O . GLU A 1 90 ? -6.413 -6.394 -8.146 1.00 97.94 90 GLU A O 1
ATOM 758 N N . GLU A 1 91 ? -6.320 -6.764 -10.360 1.00 97.50 91 GLU A N 1
ATOM 759 C CA . GLU A 1 91 ? -6.654 -8.190 -10.301 1.00 97.50 91 GLU A CA 1
ATOM 760 C C . GLU A 1 91 ? -5.600 -8.985 -9.523 1.00 97.50 91 GLU A C 1
ATOM 762 O O . GLU A 1 91 ? -5.957 -9.716 -8.597 1.00 97.50 91 GLU A O 1
ATOM 767 N N . GLY A 1 92 ? -4.311 -8.793 -9.830 1.00 96.94 92 GLY A N 1
ATOM 768 C CA . GLY A 1 92 ? -3.218 -9.460 -9.116 1.00 96.94 92 GLY A CA 1
ATOM 769 C C . GLY A 1 92 ? -3.193 -9.112 -7.625 1.00 96.94 92 GLY A C 1
ATOM 770 O O . GLY A 1 92 ? -3.118 -9.997 -6.773 1.00 96.94 92 GLY A O 1
ATOM 771 N N . ALA A 1 93 ? -3.372 -7.834 -7.280 1.00 97.88 93 ALA A N 1
ATOM 772 C CA . ALA A 1 93 ? -3.437 -7.407 -5.885 1.00 97.88 93 ALA A CA 1
ATOM 773 C C . ALA A 1 93 ? -4.626 -8.037 -5.145 1.00 97.88 93 ALA A C 1
ATOM 775 O O . ALA A 1 93 ? -4.467 -8.527 -4.027 1.00 97.88 93 ALA A O 1
ATOM 776 N N . LYS A 1 94 ? -5.814 -8.073 -5.767 1.00 97.75 94 LYS A N 1
ATOM 777 C CA . LYS A 1 94 ? -7.005 -8.736 -5.202 1.00 97.75 94 LYS A CA 1
ATOM 778 C C . LYS A 1 94 ? -6.807 -10.240 -5.024 1.00 97.75 94 LYS A C 1
ATOM 780 O O . LYS A 1 94 ? -7.377 -10.807 -4.094 1.00 97.75 94 LYS A O 1
ATOM 785 N N . ALA A 1 95 ? -6.003 -10.870 -5.876 1.00 97.75 95 ALA A N 1
ATOM 786 C CA . ALA A 1 95 ? -5.629 -12.275 -5.758 1.00 97.75 95 ALA A CA 1
ATOM 787 C C . ALA A 1 95 ? -4.588 -12.544 -4.653 1.00 97.75 95 ALA A C 1
ATOM 789 O O . ALA A 1 95 ? -4.313 -13.703 -4.363 1.00 97.75 95 ALA A O 1
ATOM 790 N N . GLY A 1 96 ? -4.041 -11.503 -4.012 1.00 97.69 96 GLY A N 1
ATOM 791 C CA . GLY A 1 96 ? -3.020 -11.654 -2.975 1.00 97.69 96 GLY A CA 1
ATOM 792 C C . GLY A 1 96 ? -1.636 -11.950 -3.546 1.00 97.69 96 GLY A C 1
ATOM 793 O O . GLY A 1 96 ? -0.813 -12.558 -2.870 1.00 97.69 96 GLY A O 1
ATOM 794 N N . ASP A 1 97 ? -1.374 -11.540 -4.787 1.00 97.44 97 ASP A N 1
ATOM 795 C CA . ASP A 1 97 ? -0.075 -11.742 -5.414 1.00 97.44 97 ASP A CA 1
ATOM 796 C C . ASP 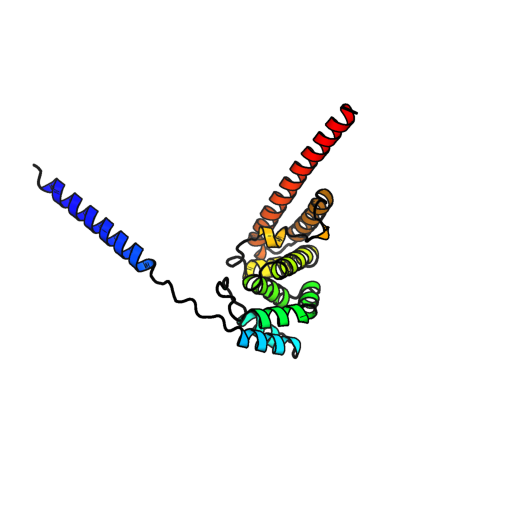A 1 97 ? 0.976 -10.769 -4.847 1.00 97.44 97 ASP A C 1
ATOM 798 O O . ASP A 1 97 ? 0.877 -9.545 -5.005 1.00 97.44 97 ASP A O 1
ATOM 802 N N . LEU A 1 98 ? 1.984 -11.322 -4.164 1.00 97.56 98 LEU A N 1
ATOM 803 C CA . LEU A 1 98 ? 2.996 -10.552 -3.434 1.00 97.56 98 LEU A CA 1
ATOM 804 C C . LEU A 1 98 ? 3.775 -9.606 -4.350 1.00 97.56 98 LEU A C 1
ATOM 806 O O . LEU A 1 98 ? 3.952 -8.432 -4.020 1.00 97.56 98 LEU A O 1
ATOM 810 N N . ASP A 1 99 ? 4.214 -10.096 -5.507 1.00 97.00 99 ASP A N 1
ATOM 811 C CA . ASP A 1 99 ? 5.007 -9.302 -6.439 1.00 97.00 99 ASP A CA 1
ATOM 812 C C . ASP A 1 99 ? 4.175 -8.152 -7.038 1.00 97.00 99 ASP A C 1
ATOM 814 O O . ASP A 1 99 ? 4.691 -7.049 -7.233 1.00 97.00 99 ASP A O 1
ATOM 818 N N . THR A 1 100 ? 2.868 -8.342 -7.257 1.00 97.62 100 THR A N 1
ATOM 819 C CA . THR A 1 100 ? 1.953 -7.279 -7.706 1.00 97.62 100 THR A CA 1
ATOM 820 C C . THR A 1 100 ? 1.775 -6.229 -6.616 1.00 97.62 100 THR A C 1
ATOM 822 O O . THR A 1 100 ? 1.843 -5.033 -6.896 1.00 97.62 100 THR A O 1
ATOM 825 N N . ILE A 1 101 ? 1.609 -6.642 -5.359 1.00 98.19 101 ILE A N 1
ATOM 826 C CA . ILE A 1 101 ? 1.523 -5.715 -4.223 1.00 98.19 101 ILE A CA 1
ATOM 827 C C . ILE A 1 101 ? 2.835 -4.925 -4.083 1.00 98.19 101 ILE A C 1
ATOM 829 O O . ILE A 1 101 ? 2.802 -3.707 -3.904 1.00 98.19 101 ILE A O 1
ATOM 833 N N . ASN A 1 102 ? 3.988 -5.571 -4.273 1.00 97.88 102 ASN A N 1
ATOM 834 C CA . ASN A 1 102 ? 5.288 -4.904 -4.316 1.00 97.88 102 ASN A CA 1
ATOM 835 C C . ASN A 1 102 ? 5.399 -3.894 -5.467 1.00 97.88 102 ASN A C 1
ATOM 837 O O . ASN A 1 102 ? 5.882 -2.779 -5.252 1.00 97.88 102 ASN A O 1
ATOM 841 N N . ILE A 1 103 ? 4.920 -4.240 -6.667 1.00 97.69 103 ILE A N 1
ATOM 842 C CA . ILE A 1 103 ? 4.837 -3.311 -7.802 1.00 97.69 103 ILE A CA 1
ATOM 843 C C . ILE A 1 103 ? 3.991 -2.094 -7.421 1.00 97.69 103 ILE A C 1
ATOM 845 O O . ILE A 1 103 ? 4.450 -0.969 -7.598 1.00 97.69 103 ILE A O 1
ATOM 849 N N . LEU A 1 104 ? 2.807 -2.292 -6.835 1.00 97.81 104 LEU A N 1
ATOM 850 C CA . LEU A 1 104 ? 1.931 -1.202 -6.397 1.00 97.81 104 LEU A CA 1
ATOM 851 C C . LEU A 1 104 ? 2.614 -0.283 -5.379 1.00 97.81 104 LEU A C 1
ATOM 853 O O . LEU A 1 104 ? 2.579 0.938 -5.530 1.00 97.81 104 LEU A O 1
ATOM 857 N N . VAL A 1 105 ? 3.284 -0.845 -4.370 1.00 96.69 105 VAL A N 1
ATOM 858 C CA . VAL A 1 105 ? 4.023 -0.056 -3.373 1.00 96.69 105 VAL A CA 1
ATOM 859 C C . VAL A 1 105 ? 5.120 0.787 -4.031 1.00 96.69 105 VAL A C 1
ATOM 861 O O . VAL A 1 105 ? 5.286 1.950 -3.661 1.00 96.69 105 VAL A O 1
ATOM 864 N N . ARG A 1 106 ? 5.840 0.251 -5.027 1.00 96.12 106 ARG A N 1
ATOM 865 C CA . ARG A 1 106 ? 6.869 1.015 -5.755 1.00 96.12 106 ARG A CA 1
ATOM 866 C C . ARG A 1 106 ? 6.286 2.037 -6.726 1.00 96.12 106 ARG A C 1
ATOM 868 O O . ARG A 1 106 ? 6.833 3.131 -6.820 1.00 96.12 106 ARG A O 1
ATOM 875 N N . LEU A 1 107 ? 5.169 1.733 -7.389 1.00 96.62 107 LEU A N 1
ATOM 876 C CA . LEU A 1 107 ? 4.471 2.681 -8.263 1.00 96.62 107 LEU A CA 1
ATOM 877 C C . LEU A 1 107 ? 4.064 3.948 -7.505 1.00 96.62 107 LEU A C 1
ATOM 879 O O . LEU A 1 107 ? 4.203 5.036 -8.052 1.00 96.62 107 LEU A O 1
ATOM 883 N N . ARG A 1 108 ? 3.691 3.848 -6.219 1.00 95.06 108 ARG A N 1
ATOM 884 C CA . ARG A 1 108 ? 3.387 5.036 -5.394 1.00 95.06 108 ARG A CA 1
ATOM 885 C C . ARG A 1 108 ? 4.514 6.071 -5.340 1.00 95.06 108 ARG A C 1
ATOM 887 O O . ARG A 1 108 ? 4.231 7.223 -5.035 1.00 95.06 108 ARG A O 1
ATOM 894 N N . ARG A 1 109 ? 5.768 5.684 -5.607 1.00 92.12 109 ARG A N 1
ATOM 895 C CA . ARG A 1 109 ? 6.943 6.580 -5.593 1.00 92.12 109 ARG A CA 1
ATOM 896 C C . ARG A 1 109 ? 7.109 7.408 -6.861 1.00 92.12 109 ARG A C 1
ATOM 898 O O . ARG A 1 109 ? 7.921 8.327 -6.871 1.00 92.12 109 ARG A O 1
ATOM 905 N N . ILE A 1 110 ? 6.391 7.046 -7.918 1.00 94.75 110 ILE A N 1
ATOM 906 C CA . ILE A 1 110 ? 6.406 7.731 -9.215 1.00 94.75 110 ILE A CA 1
ATOM 907 C C . ILE A 1 110 ? 5.031 8.280 -9.582 1.00 94.75 110 ILE A C 1
ATOM 909 O O . ILE A 1 110 ? 4.798 8.638 -10.727 1.00 94.75 110 ILE A O 1
ATOM 913 N N . THR A 1 111 ? 4.104 8.310 -8.628 1.00 94.44 111 THR A N 1
ATOM 914 C CA . THR A 1 111 ? 2.741 8.802 -8.831 1.00 94.44 111 THR A CA 1
ATOM 915 C C . THR A 1 111 ? 2.397 9.805 -7.753 1.00 94.44 111 THR A C 1
ATOM 917 O O . THR A 1 111 ? 2.714 9.587 -6.582 1.00 94.44 111 THR A O 1
ATOM 920 N N . ASP A 1 112 ? 1.647 10.827 -8.121 1.00 92.44 112 ASP A N 1
ATOM 921 C CA . ASP A 1 112 ? 1.084 11.819 -7.220 1.00 92.44 112 ASP A CA 1
ATOM 922 C C . ASP A 1 112 ? -0.450 11.864 -7.348 1.00 92.44 112 ASP A C 1
ATOM 924 O O . ASP A 1 112 ? -1.072 10.998 -7.976 1.00 92.44 112 ASP A O 1
ATOM 928 N N . GLY A 1 113 ? -1.065 12.819 -6.644 1.00 93.56 113 GLY A N 1
ATOM 929 C CA . GLY A 1 113 ? -2.489 13.132 -6.750 1.00 93.56 113 GLY A CA 1
ATOM 930 C C . GLY A 1 113 ? -3.414 11.911 -6.704 1.00 93.56 113 GLY A C 1
ATOM 931 O O . GLY A 1 113 ? -3.297 11.041 -5.834 1.00 93.56 113 GLY A O 1
ATOM 932 N N . ALA A 1 114 ? -4.336 11.859 -7.667 1.00 95.25 114 ALA A N 1
ATOM 933 C CA . ALA A 1 114 ? -5.364 10.827 -7.762 1.00 95.25 114 ALA A CA 1
ATOM 934 C C . ALA A 1 114 ? -4.786 9.415 -7.968 1.00 95.25 114 ALA A C 1
ATOM 936 O O . ALA A 1 114 ? -5.316 8.451 -7.419 1.00 95.25 114 ALA A O 1
ATOM 937 N N . ASN A 1 115 ? -3.679 9.285 -8.702 1.00 96.38 115 ASN A N 1
ATOM 938 C CA . ASN A 1 115 ? -3.036 8.001 -8.986 1.00 96.38 115 ASN A CA 1
ATOM 939 C C . ASN A 1 115 ? -2.430 7.385 -7.715 1.00 96.38 115 ASN A C 1
ATOM 941 O O . ASN A 1 115 ? -2.669 6.215 -7.401 1.00 96.38 115 ASN A O 1
ATOM 945 N N . SER A 1 116 ? -1.709 8.191 -6.928 1.00 95.38 116 SER A N 1
ATOM 946 C CA . SER A 1 116 ? -1.156 7.758 -5.637 1.00 95.38 116 SER A CA 1
ATOM 947 C C . SER A 1 116 ? -2.254 7.425 -4.624 1.00 95.38 116 SER A C 1
ATOM 949 O O . SER A 1 116 ? -2.151 6.440 -3.880 1.00 95.38 116 SER A O 1
ATOM 951 N N . GLU A 1 117 ? -3.334 8.217 -4.617 1.00 96.19 117 GLU A N 1
ATOM 952 C CA . GLU A 1 117 ? -4.513 7.969 -3.788 1.00 96.19 117 GLU A CA 1
ATOM 953 C C . GLU A 1 117 ? -5.189 6.647 -4.165 1.00 96.19 117 GLU A C 1
ATOM 955 O O . GLU A 1 117 ? -5.468 5.828 -3.287 1.00 96.19 117 GLU A O 1
ATOM 960 N N . TYR A 1 118 ? -5.381 6.390 -5.462 1.00 97.56 118 TYR A N 1
ATOM 961 C CA . TYR A 1 118 ? -5.976 5.154 -5.963 1.00 97.56 118 TYR A CA 1
ATOM 962 C C . TYR A 1 118 ? -5.195 3.921 -5.503 1.00 97.56 118 TYR A C 1
ATOM 964 O O . TYR A 1 118 ? -5.782 2.984 -4.950 1.00 97.56 118 TYR A O 1
ATOM 972 N N . ILE A 1 119 ? -3.863 3.945 -5.643 1.00 97.81 119 ILE A N 1
ATOM 973 C CA . ILE A 1 119 ? -3.014 2.846 -5.173 1.00 97.81 119 ILE A CA 1
ATOM 974 C C . ILE A 1 119 ? -3.118 2.689 -3.649 1.00 97.81 119 ILE A C 1
ATOM 976 O O . ILE A 1 119 ? -3.264 1.568 -3.163 1.00 97.81 119 ILE A O 1
ATOM 980 N N . SER A 1 120 ? -3.081 3.785 -2.881 1.00 97.38 120 SER A N 1
ATOM 981 C CA . SER A 1 120 ? -3.269 3.746 -1.422 1.00 97.38 120 SER A CA 1
ATOM 982 C C . SER A 1 120 ? -4.586 3.080 -1.022 1.00 97.38 120 SER A C 1
ATOM 984 O O . SER A 1 120 ? -4.606 2.230 -0.133 1.00 97.38 120 SER A O 1
ATOM 986 N N . ILE A 1 121 ? -5.688 3.437 -1.686 1.00 97.81 121 ILE A N 1
ATOM 987 C CA . ILE A 1 121 ? -7.010 2.859 -1.427 1.00 97.81 121 ILE A CA 1
ATOM 988 C C . ILE A 1 121 ? -7.005 1.361 -1.733 1.00 97.81 121 ILE A C 1
ATOM 990 O O . ILE A 1 121 ? -7.554 0.573 -0.958 1.00 97.81 121 ILE A O 1
ATOM 994 N N . LEU A 1 122 ? -6.406 0.959 -2.858 1.00 98.25 122 LEU A N 1
ATOM 995 C CA . LEU A 1 122 ? -6.299 -0.444 -3.241 1.00 98.25 122 LEU A CA 1
ATOM 996 C C . LEU A 1 122 ? -5.484 -1.237 -2.214 1.00 98.25 122 LEU A C 1
ATOM 998 O O . LEU A 1 122 ? -5.994 -2.223 -1.687 1.00 98.25 122 LEU A O 1
ATOM 1002 N N . LEU A 1 123 ? -4.280 -0.777 -1.865 1.00 98.06 123 LEU A N 1
ATOM 1003 C CA . LEU A 1 123 ? -3.437 -1.404 -0.840 1.00 98.06 123 LEU A CA 1
ATOM 1004 C C . LEU A 1 123 ? -4.162 -1.493 0.508 1.00 98.06 123 LEU A C 1
ATOM 1006 O O . LEU A 1 123 ? -4.132 -2.536 1.156 1.00 98.06 123 LEU A O 1
ATOM 1010 N N . GLY A 1 124 ? -4.898 -0.448 0.887 1.00 97.44 124 GLY A N 1
ATOM 1011 C CA . GLY A 1 124 ? -5.735 -0.443 2.081 1.00 97.44 124 GLY A CA 1
ATOM 1012 C C . GLY A 1 124 ? -6.810 -1.537 2.086 1.00 97.44 124 GLY A C 1
ATOM 1013 O O . GLY A 1 124 ? -7.071 -2.143 3.124 1.00 97.44 124 GLY A O 1
ATOM 1014 N N . LYS A 1 125 ? -7.419 -1.840 0.931 1.00 97.81 125 LYS A N 1
ATOM 1015 C CA . LYS A 1 125 ? -8.359 -2.968 0.799 1.00 97.81 125 LYS A CA 1
ATOM 1016 C C . LYS A 1 125 ? -7.647 -4.313 0.956 1.00 97.81 125 LYS A C 1
ATOM 1018 O O . LYS A 1 125 ? -8.220 -5.206 1.578 1.00 97.81 125 LYS A O 1
ATOM 1023 N N . ILE A 1 126 ? -6.422 -4.442 0.436 1.00 98.31 126 ILE A N 1
ATOM 1024 C CA . ILE A 1 126 ? -5.625 -5.674 0.537 1.00 98.31 126 ILE A CA 1
ATOM 1025 C C . ILE A 1 126 ? -5.324 -6.023 1.992 1.00 98.31 126 ILE A C 1
ATOM 1027 O O . ILE A 1 126 ? -5.424 -7.194 2.338 1.00 98.31 126 ILE A O 1
ATOM 1031 N N . ILE A 1 127 ? -5.069 -5.037 2.860 1.00 98.50 127 ILE A N 1
ATOM 1032 C CA . ILE A 1 127 ? -4.831 -5.264 4.299 1.00 98.50 127 ILE A CA 1
ATOM 1033 C C . ILE A 1 127 ? -5.892 -6.176 4.915 1.00 98.50 127 ILE A C 1
ATOM 1035 O O . ILE A 1 127 ? -5.581 -7.036 5.726 1.00 98.50 127 ILE A O 1
ATOM 1039 N N . ALA A 1 128 ? -7.152 -5.994 4.537 1.00 97.56 128 ALA A N 1
ATOM 1040 C CA . ALA A 1 128 ? -8.244 -6.717 5.161 1.00 97.56 128 ALA A CA 1
ATOM 1041 C C . ALA A 1 128 ? -8.616 -8.035 4.462 1.00 97.56 128 ALA A C 1
ATOM 1043 O O . ALA A 1 128 ? -9.474 -8.750 4.969 1.00 97.56 128 ALA A O 1
ATOM 1044 N N . VAL A 1 129 ? -8.028 -8.332 3.298 1.00 98.06 129 VAL A N 1
ATOM 1045 C CA . VAL A 1 129 ? -8.277 -9.573 2.539 1.00 98.06 129 VAL A CA 1
ATOM 1046 C C . VAL A 1 129 ? -7.060 -10.499 2.592 1.00 98.06 129 VAL A C 1
ATOM 1048 O O . VAL A 1 129 ? -7.215 -11.689 2.828 1.00 98.06 129 VAL A O 1
ATOM 1051 N N . HIS A 1 130 ? -5.855 -9.943 2.442 1.00 98.62 130 HIS A N 1
ATOM 1052 C CA . HIS A 1 130 ? -4.571 -10.652 2.433 1.00 98.62 130 HIS A CA 1
ATOM 1053 C C . HIS A 1 130 ? -3.571 -9.992 3.406 1.00 98.62 130 HIS A C 1
ATOM 1055 O O . HIS A 1 130 ? -2.533 -9.477 2.974 1.00 98.62 130 HIS A O 1
ATOM 1061 N N . PRO A 1 131 ? -3.866 -9.957 4.722 1.00 98.69 131 PRO A N 1
ATOM 1062 C CA . PRO A 1 131 ? -3.076 -9.204 5.699 1.00 98.69 131 PRO A CA 1
ATOM 1063 C C . PRO A 1 131 ? -1.614 -9.662 5.785 1.00 98.69 131 PRO A C 1
ATOM 1065 O O . PRO A 1 131 ? -0.718 -8.830 5.922 1.00 98.69 131 PRO A O 1
ATOM 1068 N N . GLU A 1 132 ? -1.345 -10.966 5.674 1.00 98.81 132 GLU A N 1
ATOM 1069 C CA . GLU A 1 132 ? 0.023 -11.493 5.730 1.00 98.81 132 GLU A CA 1
ATOM 1070 C C . GLU A 1 132 ? 0.853 -11.062 4.514 1.00 98.81 132 GLU A C 1
ATOM 1072 O O . GLU A 1 132 ? 1.956 -10.543 4.683 1.00 98.81 132 GLU A O 1
ATOM 1077 N N . VAL A 1 133 ? 0.299 -11.180 3.302 1.00 98.69 133 VAL A N 1
ATOM 1078 C CA . VAL A 1 133 ? 0.975 -10.764 2.061 1.00 98.69 133 VAL A CA 1
ATOM 1079 C C . VAL A 1 133 ? 1.262 -9.262 2.073 1.00 98.69 133 VAL A C 1
ATOM 1081 O O . VAL A 1 133 ? 2.356 -8.822 1.715 1.00 98.69 133 VAL A O 1
ATOM 1084 N N . PHE A 1 134 ? 0.308 -8.463 2.557 1.00 98.69 134 PHE A N 1
ATOM 1085 C CA . PHE A 1 134 ? 0.520 -7.036 2.759 1.00 98.69 134 PHE A CA 1
ATOM 1086 C C . PHE A 1 134 ? 1.695 -6.759 3.712 1.00 98.69 134 PHE A C 1
ATOM 1088 O O . PHE A 1 134 ? 2.546 -5.923 3.409 1.00 98.69 134 PHE A O 1
ATOM 1095 N N . LEU A 1 135 ? 1.781 -7.466 4.846 1.00 98.75 135 LEU A N 1
ATOM 1096 C CA . LEU A 1 135 ? 2.882 -7.303 5.800 1.00 98.75 135 LEU A CA 1
ATOM 1097 C C . LEU A 1 135 ? 4.235 -7.747 5.229 1.00 98.75 135 LEU A C 1
ATOM 1099 O O . LEU A 1 135 ? 5.249 -7.119 5.538 1.00 98.75 135 LEU A O 1
ATOM 1103 N N . MET A 1 136 ? 4.265 -8.784 4.388 1.00 98.69 136 MET A N 1
ATOM 1104 C CA . MET A 1 136 ? 5.473 -9.182 3.655 1.00 98.69 136 MET A CA 1
ATOM 1105 C C . MET A 1 136 ? 5.952 -8.048 2.742 1.00 98.69 136 MET A C 1
ATOM 1107 O O . MET A 1 136 ? 7.100 -7.621 2.854 1.00 98.69 136 MET A O 1
ATOM 1111 N N . SER A 1 137 ? 5.056 -7.482 1.927 1.00 98.38 137 SER A N 1
ATOM 1112 C CA . SER A 1 137 ? 5.391 -6.354 1.050 1.00 98.38 137 SER A CA 1
ATOM 1113 C C . SER A 1 137 ? 5.816 -5.106 1.832 1.00 98.38 137 SER A C 1
ATOM 1115 O O . SER A 1 137 ? 6.798 -4.443 1.481 1.00 98.38 137 SER A O 1
ATOM 1117 N N . LEU A 1 138 ? 5.124 -4.804 2.938 1.00 98.19 138 LEU A N 1
ATOM 1118 C CA . LEU A 1 138 ? 5.475 -3.699 3.826 1.00 98.19 138 LEU A CA 1
ATOM 1119 C C . LEU A 1 138 ? 6.883 -3.878 4.401 1.00 98.19 138 LEU A C 1
ATOM 1121 O O . LEU A 1 138 ? 7.647 -2.920 4.427 1.00 98.19 138 LEU A O 1
ATOM 1125 N N . LYS A 1 139 ? 7.256 -5.092 4.820 1.00 98.19 139 LYS A N 1
ATOM 1126 C CA . LYS A 1 139 ? 8.604 -5.398 5.320 1.00 98.19 139 LYS A CA 1
ATOM 1127 C C . LYS A 1 139 ? 9.688 -5.166 4.277 1.00 98.19 139 LYS A C 1
ATOM 1129 O O . LYS A 1 139 ? 10.734 -4.627 4.623 1.00 98.19 139 LYS A O 1
ATOM 1134 N N . GLU A 1 140 ? 9.443 -5.535 3.026 1.00 97.12 140 GLU A N 1
ATOM 1135 C CA . GLU A 1 140 ? 10.409 -5.357 1.935 1.00 97.12 140 GLU A CA 1
ATOM 1136 C C . GLU A 1 140 ? 10.580 -3.897 1.504 1.00 97.12 140 GLU A C 1
ATOM 1138 O O . GLU A 1 140 ? 11.611 -3.528 0.941 1.00 97.12 140 GLU A O 1
ATOM 1143 N N . ASN A 1 141 ? 9.579 -3.05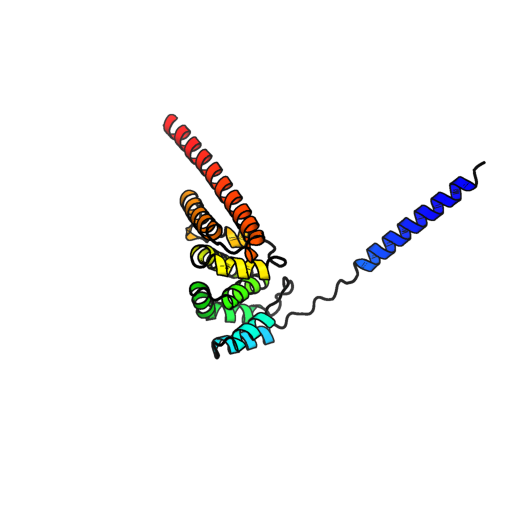5 1.762 1.00 96.56 141 ASN A N 1
ATOM 1144 C CA . ASN A 1 141 ? 9.551 -1.673 1.293 1.00 96.56 141 ASN A CA 1
ATOM 1145 C C . ASN A 1 141 ? 9.563 -0.636 2.424 1.00 96.56 141 ASN A C 1
ATOM 1147 O O . ASN A 1 141 ? 9.437 0.552 2.127 1.00 96.56 141 ASN A O 1
ATOM 1151 N N . LEU A 1 142 ? 9.715 -1.058 3.684 1.00 95.62 142 LEU A N 1
ATOM 1152 C CA . LEU A 1 142 ? 9.496 -0.212 4.860 1.00 95.62 142 LEU A CA 1
ATOM 1153 C C . LEU A 1 142 ? 10.337 1.066 4.839 1.00 95.62 142 LEU A C 1
ATOM 1155 O O . LEU A 1 142 ? 9.794 2.152 5.021 1.00 95.62 142 LEU A O 1
ATOM 1159 N N . ASP A 1 143 ? 11.634 0.934 4.562 1.00 92.62 143 ASP A N 1
ATOM 1160 C CA . ASP A 1 143 ? 12.594 2.049 4.574 1.00 92.62 143 ASP A CA 1
ATOM 1161 C C . ASP A 1 143 ? 12.291 3.111 3.505 1.00 92.62 143 ASP A C 1
ATOM 1163 O O . ASP A 1 143 ? 12.793 4.229 3.556 1.00 92.62 143 ASP A O 1
ATOM 1167 N N . ASN A 1 144 ? 11.425 2.772 2.553 1.00 88.31 144 ASN A N 1
ATOM 1168 C CA . ASN A 1 144 ? 11.111 3.575 1.385 1.00 88.31 144 ASN A CA 1
ATOM 1169 C C . ASN A 1 144 ? 9.638 4.035 1.368 1.00 88.31 144 ASN A C 1
ATOM 1171 O O . ASN A 1 144 ? 9.119 4.420 0.315 1.00 88.31 144 ASN A O 1
ATOM 1175 N N . ILE A 1 145 ? 8.930 3.931 2.499 1.00 92.44 145 ILE A N 1
ATOM 1176 C CA . ILE A 1 145 ? 7.563 4.434 2.681 1.00 92.44 145 ILE A CA 1
ATOM 1177 C C . ILE A 1 145 ? 7.626 5.669 3.582 1.00 92.44 145 ILE A C 1
ATOM 1179 O O . ILE A 1 145 ? 7.773 5.567 4.796 1.00 92.44 145 ILE A O 1
ATOM 1183 N N . THR A 1 146 ? 7.465 6.851 2.988 1.00 89.56 146 THR A N 1
ATOM 1184 C CA . THR A 1 146 ? 7.518 8.137 3.708 1.00 89.56 146 THR A CA 1
ATOM 1185 C C . THR A 1 146 ? 6.282 8.389 4.571 1.00 89.56 146 THR A C 1
ATOM 1187 O O . THR A 1 146 ? 6.369 8.997 5.635 1.00 89.56 146 THR A O 1
ATOM 1190 N N . ARG A 1 147 ? 5.115 7.909 4.127 1.00 92.75 147 ARG A N 1
ATOM 1191 C CA . ARG A 1 147 ? 3.818 8.109 4.787 1.00 92.75 147 ARG A CA 1
ATOM 1192 C C . ARG A 1 147 ? 3.066 6.800 4.965 1.00 92.75 147 ARG A C 1
ATOM 1194 O O . ARG A 1 147 ? 2.180 6.457 4.177 1.00 92.75 147 ARG A O 1
ATOM 1201 N N . LEU A 1 148 ? 3.440 6.063 6.007 1.00 96.12 148 LEU A N 1
ATOM 1202 C CA . LEU A 1 148 ? 2.797 4.796 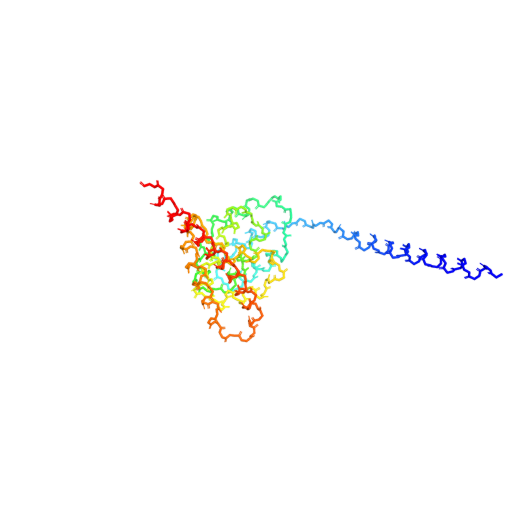6.354 1.00 96.12 148 LEU A CA 1
ATOM 1203 C C . LEU A 1 148 ? 1.316 4.985 6.730 1.00 96.12 148 LEU A C 1
ATOM 1205 O O . LEU A 1 148 ? 0.480 4.163 6.369 1.00 96.12 148 LEU A O 1
ATOM 1209 N N . ASP A 1 149 ? 0.976 6.102 7.372 1.00 96.62 149 ASP A N 1
ATOM 1210 C CA . ASP A 1 149 ? -0.400 6.526 7.653 1.00 96.62 149 ASP A CA 1
ATOM 1211 C C . ASP A 1 149 ? -1.246 6.643 6.376 1.00 96.62 149 ASP A C 1
ATOM 1213 O O . ASP A 1 149 ? -2.351 6.118 6.316 1.00 96.62 149 ASP A O 1
ATOM 1217 N N . SER A 1 150 ? -0.708 7.251 5.316 1.00 94.25 150 SER A N 1
ATOM 1218 C CA . SER A 1 150 ? -1.398 7.396 4.025 1.00 94.25 150 SER A CA 1
ATOM 1219 C C . SER A 1 150 ? -1.680 6.053 3.351 1.00 94.25 150 SER A C 1
ATOM 1221 O O . SER A 1 150 ? -2.625 5.909 2.578 1.00 94.25 150 SER A O 1
ATOM 1223 N N . LEU A 1 151 ? -0.848 5.052 3.617 1.00 95.56 151 LEU A N 1
ATOM 1224 C CA . LEU A 1 151 ? -0.999 3.723 3.045 1.00 95.56 151 LEU A CA 1
ATOM 1225 C C . LEU A 1 151 ? -1.984 2.873 3.865 1.00 95.56 151 LEU A C 1
ATOM 1227 O O . LEU A 1 151 ? -2.824 2.185 3.294 1.00 95.56 151 LEU A O 1
ATOM 1231 N N . LEU A 1 152 ? -1.930 2.961 5.197 1.00 97.81 152 LEU A N 1
ATOM 1232 C CA . LEU A 1 152 ? -2.783 2.177 6.098 1.00 97.81 152 LEU A CA 1
ATOM 1233 C C . LEU A 1 152 ? -4.183 2.772 6.284 1.00 97.81 152 LEU A C 1
ATOM 1235 O O . LEU A 1 152 ? -5.160 2.025 6.377 1.00 97.81 152 LEU A O 1
ATOM 1239 N N . CYS A 1 153 ? -4.286 4.100 6.338 1.00 98.25 153 CYS A N 1
ATOM 1240 C CA . CYS A 1 153 ? -5.490 4.808 6.770 1.00 98.25 153 CYS A CA 1
ATOM 1241 C C . CYS A 1 153 ? -6.271 5.462 5.627 1.00 98.25 153 CYS A C 1
ATOM 1243 O O . CYS A 1 153 ? -7.367 5.962 5.859 1.00 98.25 153 CYS A O 1
ATOM 1245 N N . ASN A 1 154 ? -5.765 5.455 4.390 1.00 97.75 154 ASN A N 1
ATOM 1246 C CA . ASN A 1 154 ? -6.533 5.977 3.265 1.00 97.75 154 ASN A CA 1
ATOM 1247 C C . ASN A 1 154 ? -7.671 5.007 2.894 1.00 97.75 154 ASN A C 1
ATOM 1249 O O . ASN A 1 154 ? -7.456 3.826 2.588 1.00 97.75 154 ASN A O 1
ATOM 1253 N N . LEU A 1 155 ? -8.903 5.513 2.973 1.00 97.94 155 LEU A N 1
ATOM 1254 C CA . LEU A 1 155 ? -10.135 4.761 2.722 1.00 97.94 155 LEU A CA 1
ATOM 1255 C C . LEU A 1 155 ? -10.816 5.161 1.401 1.00 97.94 155 LEU A C 1
ATOM 1257 O O . LEU A 1 155 ? -11.691 4.438 0.909 1.00 97.94 155 LEU A O 1
ATOM 1261 N N . GLY A 1 156 ? -10.398 6.290 0.825 1.00 97.38 156 GLY A N 1
ATOM 1262 C CA . GLY A 1 156 ? -10.939 6.872 -0.394 1.00 97.38 156 GLY A CA 1
ATOM 1263 C C . GLY A 1 156 ? -12.235 7.667 -0.216 1.00 97.38 156 GLY A C 1
ATOM 1264 O O . GLY A 1 156 ? -12.839 7.682 0.866 1.00 97.38 156 GLY A O 1
ATOM 1265 N N . PRO A 1 157 ? -12.722 8.283 -1.308 1.00 97.25 157 PRO A N 1
ATOM 1266 C CA . PRO A 1 157 ? -13.779 9.295 -1.273 1.00 97.25 157 PRO A CA 1
ATOM 1267 C C . PRO A 1 157 ? -15.114 8.783 -0.715 1.00 97.25 157 PRO A C 1
ATOM 1269 O O . PRO A 1 157 ? -15.895 9.546 -0.154 1.00 97.25 157 PRO A O 1
ATOM 1272 N N . LYS A 1 158 ? -15.383 7.470 -0.786 1.00 97.56 158 LYS A N 1
ATOM 1273 C CA . LYS A 1 158 ? -16.641 6.888 -0.282 1.00 97.56 158 LYS A CA 1
ATOM 1274 C C . LYS A 1 158 ? -16.849 7.053 1.231 1.00 97.56 158 LYS A C 1
ATOM 1276 O O . LYS A 1 158 ? -17.994 6.933 1.683 1.00 97.56 158 LYS A O 1
ATOM 1281 N N . TYR A 1 159 ? -15.778 7.306 1.988 1.00 98.00 159 TYR A N 1
ATOM 1282 C CA . TYR A 1 159 ? -15.802 7.483 3.443 1.00 98.00 159 TYR A CA 1
ATOM 1283 C C . TYR A 1 159 ? -15.691 8.943 3.901 1.00 98.00 159 TYR A C 1
ATOM 1285 O O . TYR A 1 159 ? -15.737 9.185 5.108 1.00 98.00 159 TYR A O 1
ATOM 1293 N N . VAL A 1 160 ? -15.555 9.900 2.979 1.00 96.38 160 VAL A N 1
ATOM 1294 C CA . VAL A 1 160 ? -15.528 11.334 3.312 1.00 96.38 160 VAL A CA 1
ATOM 1295 C C . VAL A 1 160 ? -16.785 11.684 4.112 1.00 96.38 160 VAL A C 1
ATOM 1297 O O . VAL A 1 160 ? -17.875 11.201 3.798 1.00 96.38 160 VAL A O 1
ATOM 1300 N N . ASP A 1 161 ? -16.586 12.408 5.215 1.00 96.81 161 ASP A N 1
ATOM 1301 C CA . ASP A 1 161 ? -17.607 12.832 6.188 1.00 96.81 161 ASP A CA 1
ATOM 1302 C C . ASP A 1 161 ? -18.411 11.706 6.864 1.00 96.81 161 ASP A C 1
ATOM 1304 O O . ASP A 1 161 ? -19.434 11.937 7.502 1.00 96.81 161 ASP A O 1
ATOM 1308 N N . LYS A 1 162 ? -17.942 10.455 6.778 1.00 97.69 162 LYS A N 1
ATOM 1309 C CA . LYS A 1 162 ? -18.595 9.284 7.390 1.00 97.69 162 LYS A CA 1
ATOM 1310 C C . LYS A 1 162 ? -17.728 8.695 8.493 1.00 97.69 162 LYS A C 1
ATOM 1312 O O . LYS A 1 162 ? -17.330 7.534 8.411 1.00 97.69 162 LYS A O 1
ATOM 1317 N N . ILE A 1 163 ? -17.438 9.489 9.525 1.00 98.06 163 ILE A N 1
ATOM 1318 C CA . ILE A 1 163 ? -16.483 9.153 10.599 1.00 98.06 163 ILE A CA 1
ATOM 1319 C C . ILE A 1 163 ? -16.744 7.787 11.263 1.00 98.06 163 ILE A C 1
ATOM 1321 O O . ILE A 1 163 ? -15.807 7.036 11.534 1.00 98.06 163 ILE A O 1
ATOM 1325 N N . TYR A 1 164 ? -18.012 7.405 11.436 1.00 98.06 164 TYR A N 1
ATOM 1326 C CA . TYR A 1 164 ? -18.394 6.083 11.941 1.00 98.06 164 TYR A CA 1
ATOM 1327 C C . TYR A 1 164 ? -17.927 4.958 11.005 1.00 98.06 164 TYR A C 1
ATOM 1329 O O . TYR A 1 164 ? -17.196 4.067 11.426 1.00 98.06 164 TYR A O 1
ATOM 1337 N N . LYS A 1 165 ? -18.232 5.061 9.703 1.00 98.31 165 LYS A N 1
ATOM 1338 C CA . LYS A 1 165 ? -17.792 4.082 8.693 1.00 98.31 165 LYS A CA 1
ATOM 1339 C C . LYS A 1 165 ? -16.275 4.068 8.515 1.00 98.31 165 LYS A C 1
ATOM 1341 O O . LYS A 1 165 ? -15.711 3.027 8.193 1.00 98.31 165 LYS A O 1
ATOM 1346 N N . GLN A 1 166 ? -15.615 5.217 8.686 1.00 98.56 166 GLN A N 1
ATOM 1347 C CA . GLN A 1 166 ? -14.153 5.279 8.685 1.00 98.56 166 GLN A CA 1
ATOM 1348 C C . GLN A 1 166 ? -13.584 4.436 9.827 1.00 98.56 166 GLN A C 1
ATOM 1350 O O . GLN A 1 166 ? -12.699 3.615 9.606 1.00 98.56 166 GLN A O 1
ATOM 1355 N N . THR A 1 167 ? -14.126 4.614 11.034 1.00 98.62 167 THR A N 1
ATOM 1356 C CA . THR A 1 167 ? -13.714 3.872 12.233 1.00 98.62 167 THR A CA 1
ATOM 1357 C C . THR A 1 167 ? -13.902 2.368 12.049 1.00 98.62 167 THR A C 1
ATOM 1359 O O . THR A 1 167 ? -12.948 1.623 12.247 1.00 98.62 167 THR A O 1
ATOM 1362 N N . GLU A 1 168 ? -15.074 1.931 11.580 1.00 98.50 168 GLU A N 1
ATOM 1363 C CA . GLU A 1 168 ? -15.365 0.512 11.319 1.00 98.50 168 GLU A CA 1
ATOM 1364 C C . GLU A 1 168 ? -14.375 -0.120 10.325 1.00 98.50 168 GLU A C 1
ATOM 1366 O O . GLU A 1 168 ? -13.854 -1.211 10.555 1.00 98.50 168 GLU A O 1
ATOM 1371 N N . GLU A 1 169 ? -14.073 0.563 9.217 1.00 98.62 169 GLU A N 1
ATOM 1372 C CA . GLU A 1 169 ? -13.139 0.048 8.210 1.00 98.62 169 GLU A CA 1
ATOM 1373 C C . GLU A 1 169 ? -11.695 -0.020 8.736 1.00 98.62 169 GLU A C 1
ATOM 1375 O O . GLU A 1 169 ? -10.982 -0.984 8.446 1.00 98.62 169 GLU A O 1
ATOM 1380 N N . LEU A 1 170 ? -11.255 0.968 9.521 1.00 98.69 170 LEU A N 1
ATOM 1381 C CA . LEU A 1 170 ? -9.929 0.948 10.147 1.00 98.69 170 LEU A CA 1
ATOM 1382 C C . LEU A 1 170 ? -9.818 -0.164 11.196 1.00 98.69 170 LEU A C 1
ATOM 1384 O O . LEU A 1 170 ? -8.795 -0.846 11.251 1.00 98.69 170 LEU A O 1
ATOM 1388 N N . GLU A 1 171 ? -10.866 -0.393 11.988 1.00 98.69 171 GLU A N 1
ATOM 1389 C CA . GLU A 1 171 ? -10.933 -1.506 12.940 1.00 98.69 171 GLU A CA 1
ATOM 1390 C C . GLU A 1 171 ? -10.880 -2.856 12.223 1.00 98.69 171 GLU A C 1
ATOM 1392 O O . GLU A 1 171 ? -10.118 -3.734 12.627 1.00 98.69 171 GLU A O 1
ATOM 1397 N N . ARG A 1 172 ? -11.595 -3.007 11.102 1.00 98.62 172 ARG A N 1
ATOM 1398 C CA . ARG A 1 172 ? -11.529 -4.210 10.260 1.00 98.62 172 ARG A CA 1
ATOM 1399 C C . ARG A 1 172 ? -10.103 -4.493 9.778 1.00 98.62 172 ARG A C 1
ATOM 1401 O O . ARG A 1 172 ? -9.635 -5.625 9.885 1.00 98.62 172 ARG A O 1
ATOM 1408 N N . ARG A 1 173 ? -9.391 -3.470 9.289 1.00 98.62 173 ARG A N 1
ATOM 1409 C CA . ARG A 1 173 ? -7.972 -3.578 8.890 1.00 98.62 173 ARG A CA 1
ATOM 1410 C C . ARG A 1 173 ? -7.072 -3.934 10.074 1.00 98.62 173 ARG A C 1
ATOM 1412 O O . ARG A 1 173 ? -6.203 -4.792 9.943 1.00 98.62 173 ARG A O 1
ATOM 1419 N N . TYR A 1 174 ? -7.286 -3.298 11.227 1.00 98.81 174 TYR A N 1
ATOM 1420 C CA . TYR A 1 174 ? -6.528 -3.561 12.451 1.00 98.81 174 TYR A CA 1
ATOM 1421 C C . TYR A 1 174 ? -6.674 -5.020 12.896 1.00 98.81 174 TYR A C 1
ATOM 1423 O O . TYR A 1 174 ? -5.675 -5.679 13.178 1.00 98.81 174 TYR A O 1
ATOM 1431 N N . LEU A 1 175 ? -7.904 -5.539 12.925 1.00 98.69 175 LEU A N 1
ATOM 1432 C CA . LEU A 1 175 ? -8.185 -6.921 13.311 1.00 98.69 175 LEU A CA 1
ATOM 1433 C C . LEU A 1 175 ? -7.532 -7.918 12.347 1.00 98.69 175 LEU A C 1
ATOM 1435 O O . LEU A 1 175 ? -6.833 -8.815 12.813 1.00 98.69 175 LEU A O 1
ATOM 1439 N N . ALA A 1 176 ? -7.656 -7.696 11.033 1.00 98.62 176 ALA A N 1
ATOM 1440 C CA . ALA A 1 176 ? -7.030 -8.547 10.021 1.00 98.62 176 ALA A CA 1
ATOM 1441 C C . ALA A 1 176 ? -5.501 -8.628 10.187 1.00 98.62 176 ALA A C 1
ATOM 1443 O O . ALA A 1 176 ? -4.925 -9.712 10.147 1.00 98.62 176 ALA A O 1
ATOM 1444 N N . LEU A 1 177 ? -4.829 -7.497 10.436 1.00 98.75 177 LEU A N 1
ATOM 1445 C CA . LEU A 1 177 ? -3.385 -7.489 10.696 1.00 98.75 177 LEU A CA 1
ATOM 1446 C C . LEU A 1 177 ? -3.023 -8.161 12.020 1.00 98.75 177 LEU A C 1
ATOM 1448 O O . LEU A 1 177 ? -2.007 -8.850 12.098 1.00 98.75 177 LEU A O 1
ATOM 1452 N N . ARG A 1 178 ? -3.828 -7.955 13.069 1.00 98.69 178 ARG A N 1
ATOM 1453 C CA . ARG A 1 178 ? -3.583 -8.508 14.408 1.00 98.69 178 ARG A CA 1
ATOM 1454 C C . ARG A 1 178 ? -3.544 -10.034 14.387 1.00 98.69 178 ARG A C 1
ATOM 1456 O O . ARG A 1 178 ? -2.720 -10.617 15.091 1.00 98.69 178 ARG A O 1
ATOM 1463 N N . GLU A 1 179 ? -4.403 -10.642 13.575 1.00 98.56 179 GLU A N 1
ATOM 1464 C CA . GLU A 1 179 ? -4.573 -12.093 13.446 1.00 98.56 179 GLU A CA 1
ATOM 1465 C C . GLU A 1 179 ? -3.438 -12.795 12.684 1.00 98.56 179 GLU A C 1
ATOM 1467 O O . GLU A 1 179 ? -3.338 -14.017 12.744 1.00 98.56 179 GLU A O 1
ATOM 1472 N N . VAL A 1 180 ? -2.531 -12.058 12.029 1.00 98.50 180 VAL A N 1
ATOM 1473 C CA . VAL A 1 180 ? -1.374 -12.661 11.347 1.00 98.50 180 VAL A CA 1
ATOM 1474 C C . VAL A 1 180 ? -0.388 -13.248 12.363 1.00 98.50 180 VAL A C 1
ATOM 1476 O O . VAL A 1 180 ? 0.298 -12.509 13.083 1.00 98.50 180 VAL A O 1
ATOM 1479 N N . ASP A 1 181 ? -0.257 -14.575 12.378 1.00 98.44 181 ASP A N 1
ATOM 1480 C CA . ASP A 1 181 ? 0.670 -15.325 13.237 1.00 98.44 181 ASP A CA 1
ATOM 1481 C C . ASP A 1 181 ? 1.969 -15.706 12.505 1.00 98.44 181 ASP A C 1
ATOM 1483 O O . ASP A 1 181 ? 2.297 -16.870 12.290 1.00 98.44 181 ASP A O 1
ATOM 1487 N N . ASN A 1 182 ? 2.732 -14.691 12.096 1.00 98.44 182 ASN A N 1
ATOM 1488 C CA . ASN A 1 182 ? 4.046 -14.877 11.487 1.00 98.44 182 ASN A CA 1
ATOM 1489 C C . ASN A 1 182 ? 5.108 -14.080 12.253 1.00 98.44 182 ASN A C 1
ATOM 1491 O O . ASN A 1 182 ? 5.193 -12.851 12.160 1.00 98.44 182 ASN A O 1
ATOM 1495 N N . LYS A 1 183 ? 5.967 -14.791 12.996 1.00 98.38 183 LYS A N 1
ATOM 1496 C CA . LYS A 1 183 ? 7.027 -14.189 13.828 1.00 98.38 183 LYS A CA 1
ATOM 1497 C C . LYS A 1 183 ? 7.993 -13.316 13.028 1.00 98.38 183 LYS A C 1
ATOM 1499 O O . LYS A 1 183 ? 8.478 -12.312 13.543 1.00 98.38 183 LYS A O 1
ATOM 1504 N N . SER A 1 184 ? 8.250 -13.656 11.765 1.00 98.38 184 SER A N 1
ATOM 1505 C CA . SER A 1 184 ? 9.161 -12.886 10.913 1.00 98.38 184 SER A CA 1
ATOM 1506 C C . SER A 1 184 ? 8.606 -11.506 10.525 1.00 98.38 184 SER A C 1
ATOM 1508 O O . SER A 1 184 ? 9.373 -10.650 10.074 1.00 98.38 184 SER A O 1
ATOM 1510 N N . LEU A 1 185 ? 7.299 -11.287 10.710 1.00 98.62 185 LEU A N 1
ATOM 1511 C CA . LEU A 1 185 ? 6.578 -10.052 10.401 1.00 98.62 185 LEU A CA 1
ATOM 1512 C C . LEU A 1 185 ? 6.215 -9.246 11.662 1.00 98.62 185 LEU A C 1
ATOM 1514 O O . LEU A 1 185 ? 5.602 -8.188 11.545 1.00 98.62 185 LEU A O 1
ATOM 1518 N N . ALA A 1 186 ? 6.607 -9.694 12.862 1.00 98.44 186 ALA A N 1
ATOM 1519 C CA . ALA A 1 186 ? 6.185 -9.090 14.130 1.00 98.44 186 ALA A CA 1
ATOM 1520 C C . ALA A 1 186 ? 6.453 -7.576 14.202 1.00 98.44 186 ALA A C 1
ATOM 1522 O O . ALA A 1 186 ? 5.539 -6.805 14.480 1.00 98.44 186 ALA A O 1
ATOM 1523 N N . LYS A 1 187 ? 7.667 -7.137 13.843 1.00 98.44 187 LYS A N 1
ATOM 1524 C CA . LYS A 1 187 ? 8.057 -5.716 13.888 1.00 98.44 187 LYS A CA 1
ATOM 1525 C C . LYS A 1 187 ? 7.187 -4.831 12.986 1.00 98.44 187 LYS A C 1
ATOM 1527 O O . LYS A 1 187 ? 6.748 -3.763 13.403 1.00 98.44 187 LYS A O 1
ATOM 1532 N N . VAL A 1 188 ? 6.942 -5.255 11.744 1.00 98.50 188 VAL A N 1
ATOM 1533 C CA . VAL A 1 188 ? 6.118 -4.471 10.804 1.00 98.50 188 VAL A CA 1
ATOM 1534 C C . VAL A 1 188 ? 4.639 -4.524 11.157 1.00 98.50 188 VAL A C 1
ATOM 1536 O O . VAL A 1 188 ? 3.945 -3.522 10.998 1.00 98.50 188 VAL A O 1
ATOM 1539 N N . LYS A 1 189 ? 4.174 -5.653 11.706 1.00 98.62 189 LYS A N 1
ATOM 1540 C CA . LYS A 1 189 ? 2.823 -5.796 12.247 1.00 98.62 189 LYS A CA 1
ATOM 1541 C C . LYS A 1 189 ? 2.587 -4.801 13.378 1.00 98.62 189 LYS A C 1
ATOM 1543 O O . LYS A 1 189 ? 1.625 -4.045 13.322 1.00 98.62 189 LYS A O 1
ATOM 1548 N N . GLU A 1 190 ? 3.471 -4.760 14.372 1.00 98.62 190 GLU A N 1
ATOM 1549 C CA . GLU A 1 190 ? 3.370 -3.833 15.507 1.00 98.62 190 GLU A CA 1
ATOM 1550 C C . GLU A 1 190 ? 3.331 -2.374 15.053 1.00 98.62 190 GLU A C 1
ATOM 1552 O O . GLU A 1 190 ? 2.471 -1.614 15.497 1.00 98.62 190 GLU A O 1
ATOM 1557 N N . LEU A 1 191 ? 4.203 -1.997 14.115 1.00 98.50 191 LEU A N 1
ATOM 1558 C CA . LEU A 1 191 ? 4.213 -0.651 13.552 1.00 98.50 191 LEU A CA 1
ATOM 1559 C C . LEU A 1 191 ? 2.885 -0.310 12.855 1.00 98.50 191 LEU A C 1
ATOM 1561 O O . LEU A 1 191 ? 2.323 0.760 13.091 1.00 98.50 191 LEU A O 1
ATOM 1565 N N . ALA A 1 192 ? 2.358 -1.214 12.027 1.00 98.69 192 ALA A N 1
ATOM 1566 C CA . ALA A 1 192 ? 1.092 -0.994 11.334 1.00 98.69 192 ALA A CA 1
ATOM 1567 C C . ALA A 1 192 ? -0.102 -0.911 12.306 1.00 98.69 192 ALA A C 1
ATOM 1569 O O . ALA A 1 192 ? -0.940 -0.015 12.186 1.00 98.69 192 ALA A O 1
ATOM 1570 N N . LEU A 1 193 ? -0.150 -1.792 13.311 1.00 98.75 193 LEU A N 1
ATOM 1571 C CA . LEU A 1 193 ? -1.166 -1.774 14.368 1.00 98.75 193 LEU A CA 1
ATOM 1572 C C . LEU A 1 193 ? -1.098 -0.490 15.203 1.00 98.75 193 LEU A C 1
ATOM 1574 O O . LEU A 1 193 ? -2.138 0.058 15.574 1.00 98.75 193 LEU A O 1
ATOM 1578 N N . TYR A 1 194 ? 0.102 0.026 15.471 1.00 98.62 194 TYR A N 1
ATOM 1579 C CA . TYR A 1 194 ? 0.275 1.302 16.159 1.00 98.62 194 TYR A CA 1
ATOM 1580 C C . TYR A 1 194 ? -0.326 2.459 15.349 1.00 98.62 194 TYR A C 1
ATOM 1582 O O . TYR A 1 194 ? -1.124 3.231 15.881 1.00 98.62 194 TYR A O 1
ATOM 1590 N N . VAL A 1 195 ? -0.019 2.547 14.051 1.00 98.62 195 VAL A N 1
ATOM 1591 C CA . VAL A 1 195 ? -0.554 3.606 13.178 1.00 98.62 195 VAL A CA 1
ATOM 1592 C C . VAL A 1 195 ? -2.082 3.533 13.082 1.00 98.62 195 VAL A C 1
ATOM 1594 O O . VAL A 1 195 ? -2.752 4.549 13.271 1.00 98.62 195 VAL A O 1
ATOM 1597 N N . LEU A 1 196 ? -2.645 2.339 12.870 1.00 98.69 196 LEU A N 1
ATOM 1598 C CA . LEU A 1 196 ? -4.097 2.147 12.811 1.00 98.69 196 LEU A CA 1
ATOM 1599 C C . LEU A 1 196 ? -4.779 2.468 14.148 1.00 98.69 196 LEU A C 1
ATOM 1601 O O . LEU A 1 196 ? -5.793 3.161 14.160 1.00 98.69 196 LEU A O 1
ATOM 1605 N N . SER A 1 197 ? -4.226 2.021 15.281 1.00 98.69 197 SER A N 1
ATOM 1606 C CA . SER A 1 197 ? -4.830 2.280 16.599 1.00 98.69 197 SER A CA 1
ATOM 1607 C C . SER A 1 197 ? -4.845 3.770 16.957 1.00 98.69 197 SER A C 1
ATOM 1609 O O . SER A 1 197 ? -5.818 4.249 17.549 1.00 98.69 197 SER A O 1
ATOM 1611 N N . LYS A 1 198 ? -3.822 4.526 16.537 1.00 98.62 198 LYS A N 1
ATOM 1612 C CA . LYS A 1 198 ? -3.787 5.987 16.664 1.00 98.62 198 LYS A CA 1
ATOM 1613 C C . LYS A 1 198 ? -4.916 6.651 15.872 1.00 98.62 198 LYS A C 1
ATOM 1615 O O . LYS A 1 198 ? -5.595 7.521 16.417 1.00 98.62 198 LYS A O 1
ATOM 1620 N N . GLU A 1 199 ? -5.139 6.240 14.624 1.00 98.31 199 GLU A N 1
ATOM 1621 C CA . GLU A 1 199 ? -6.195 6.822 13.784 1.00 98.31 199 GLU A CA 1
ATOM 1622 C C . GLU A 1 199 ? -7.599 6.450 14.281 1.00 98.31 199 GLU A C 1
ATOM 1624 O O . GLU A 1 199 ? -8.458 7.318 14.411 1.00 98.31 199 GLU A O 1
ATOM 1629 N N . ILE A 1 200 ? -7.813 5.189 14.675 1.00 98.56 200 ILE A N 1
ATOM 1630 C CA . ILE A 1 200 ? -9.065 4.733 15.303 1.00 98.56 200 ILE A CA 1
ATOM 1631 C C . ILE A 1 200 ? -9.370 5.563 16.558 1.00 98.56 200 ILE A C 1
ATOM 1633 O O . ILE A 1 200 ? -10.495 6.027 16.742 1.00 98.56 200 ILE A O 1
ATOM 1637 N N . SER A 1 201 ? -8.367 5.797 17.410 1.00 98.44 201 SER A N 1
ATOM 1638 C CA . SER A 1 201 ? -8.533 6.610 18.622 1.00 98.44 201 SER A CA 1
ATOM 1639 C C . SER A 1 201 ? -8.909 8.056 18.297 1.00 98.44 201 SER A C 1
ATOM 1641 O O . SER A 1 201 ? -9.810 8.605 18.930 1.00 98.44 201 SER A O 1
ATOM 1643 N N . ARG A 1 202 ? -8.276 8.662 17.282 1.00 98.25 202 ARG A N 1
ATOM 1644 C CA . ARG A 1 202 ? -8.636 10.008 16.811 1.00 98.25 202 ARG A CA 1
ATOM 1645 C C . ARG A 1 202 ? -10.095 10.062 16.356 1.00 98.25 202 ARG A C 1
ATOM 1647 O O . ARG A 1 202 ? -10.824 10.956 16.777 1.00 98.25 202 ARG A O 1
ATOM 1654 N N . ASN A 1 203 ? -10.538 9.092 15.558 1.00 98.12 203 ASN A N 1
ATOM 1655 C CA . ASN A 1 203 ? -11.917 9.064 15.077 1.00 98.12 203 ASN A CA 1
ATOM 1656 C C . ASN A 1 203 ? -12.930 8.897 16.214 1.00 98.12 203 ASN A C 1
ATOM 1658 O O . ASN A 1 203 ? -13.957 9.572 16.218 1.00 98.12 203 ASN A O 1
ATOM 1662 N N . ARG A 1 204 ? -12.628 8.057 17.210 1.00 97.94 204 ARG A N 1
ATOM 1663 C CA . ARG A 1 204 ? -13.480 7.880 18.397 1.00 97.94 204 ARG A CA 1
ATOM 1664 C C . ARG A 1 204 ? -13.613 9.165 19.213 1.00 97.94 204 ARG A C 1
ATOM 1666 O O . ARG A 1 204 ? -14.711 9.486 19.654 1.00 97.94 204 ARG A O 1
ATOM 1673 N N . ILE A 1 205 ? -12.528 9.922 19.373 1.00 97.88 205 ILE A N 1
ATOM 1674 C CA . ILE A 1 205 ? -12.568 11.239 20.024 1.00 97.88 205 ILE A CA 1
ATOM 1675 C C . ILE A 1 205 ? -13.477 12.197 19.239 1.00 97.88 205 ILE A C 1
ATOM 1677 O O . ILE A 1 205 ? -14.344 12.834 19.831 1.00 97.88 205 ILE A O 1
ATOM 1681 N N . ASN A 1 206 ? -13.340 12.253 17.911 1.00 96.56 206 ASN A N 1
ATOM 1682 C CA . ASN A 1 206 ? -14.187 13.101 17.064 1.00 96.56 206 ASN A CA 1
ATOM 1683 C C . ASN A 1 206 ? -15.674 12.725 17.160 1.00 96.56 206 ASN A C 1
ATOM 1685 O O . ASN A 1 206 ? -16.528 13.603 17.212 1.00 96.56 206 ASN A O 1
ATOM 1689 N N . ILE A 1 207 ? -15.984 11.429 17.230 1.00 97.31 207 ILE A N 1
ATOM 1690 C CA . ILE A 1 207 ? -17.349 10.925 17.427 1.00 97.31 207 ILE A CA 1
ATOM 1691 C C . ILE A 1 207 ? -17.950 11.426 18.749 1.00 97.31 207 ILE A C 1
ATOM 1693 O O . ILE A 1 207 ? -19.107 11.840 18.768 1.00 97.31 207 ILE A O 1
ATOM 1697 N N . ILE A 1 208 ? -17.178 11.420 19.843 1.00 96.69 208 ILE A N 1
ATOM 1698 C CA . ILE A 1 208 ? -17.644 11.922 21.147 1.00 96.69 208 ILE A CA 1
ATOM 1699 C C . ILE A 1 208 ? -18.015 13.405 21.051 1.00 96.69 208 ILE A C 1
ATOM 1701 O O . ILE A 1 208 ? -19.087 13.782 21.518 1.00 96.69 208 ILE A O 1
ATOM 1705 N N . TYR A 1 209 ? -17.174 14.226 20.413 1.00 96.19 209 TYR A N 1
ATOM 1706 C CA . TYR A 1 209 ? -17.463 15.651 20.226 1.00 96.19 209 TYR A CA 1
ATOM 1707 C C . TYR A 1 209 ? -18.727 15.884 19.394 1.00 96.19 209 TYR A C 1
ATOM 1709 O O . TYR A 1 209 ? -19.591 16.643 19.815 1.00 96.19 209 TYR A O 1
ATOM 1717 N N . ILE A 1 210 ? -18.885 15.170 18.273 1.00 94.12 210 ILE A N 1
ATOM 1718 C CA . ILE A 1 210 ? -20.078 15.280 17.416 1.00 94.12 210 ILE A CA 1
ATOM 1719 C C . ILE A 1 210 ? -21.356 14.955 18.201 1.00 94.12 210 ILE A C 1
ATOM 1721 O O . ILE A 1 210 ? -22.348 15.670 18.093 1.00 94.12 210 ILE A O 1
ATOM 1725 N N . ASN A 1 211 ? -21.337 13.891 19.008 1.00 94.50 211 ASN A N 1
ATOM 1726 C CA . ASN A 1 211 ? -22.507 13.494 19.791 1.00 94.50 211 ASN A CA 1
ATOM 1727 C C . ASN A 1 211 ? -22.820 14.492 20.912 1.00 94.50 211 ASN A C 1
ATOM 1729 O O . ASN A 1 211 ? -23.989 14.766 21.168 1.00 94.50 211 ASN A O 1
ATOM 1733 N N . TYR A 1 212 ? -21.790 15.041 21.559 1.00 95.44 212 TYR A N 1
ATOM 1734 C CA . TYR A 1 212 ? -21.955 16.064 22.589 1.00 95.44 212 TYR A CA 1
ATOM 1735 C C . TYR A 1 212 ? -22.559 17.355 22.021 1.00 95.44 212 TYR A C 1
ATOM 1737 O O . TYR A 1 212 ? -23.503 17.898 22.594 1.00 95.44 212 TYR A O 1
ATOM 1745 N N . ASP A 1 213 ? -22.064 17.816 20.871 1.00 94.50 213 ASP A N 1
ATOM 1746 C CA . ASP A 1 213 ? -22.593 19.005 20.201 1.00 94.50 213 ASP A CA 1
ATOM 1747 C C . ASP A 1 213 ? -24.054 18.801 19.775 1.00 94.50 213 ASP A C 1
ATOM 1749 O O . ASP A 1 213 ? -24.882 19.692 19.963 1.00 94.50 213 ASP A O 1
ATOM 1753 N N . GLN A 1 214 ? -24.400 17.609 19.275 1.00 93.56 214 GLN A N 1
ATOM 1754 C CA . GLN A 1 214 ? -25.783 17.269 18.939 1.00 93.56 214 GLN A CA 1
ATOM 1755 C C . GLN A 1 214 ? -26.696 17.290 20.175 1.00 93.56 214 GLN A C 1
ATOM 1757 O O . GLN A 1 214 ? -27.771 17.880 20.126 1.00 93.56 214 GLN A O 1
ATOM 1762 N N . GLU A 1 215 ? -26.256 16.721 21.302 1.00 94.06 215 GLU A N 1
ATOM 1763 C CA . GLU A 1 215 ? -27.022 16.736 22.555 1.00 94.06 215 GLU A CA 1
ATOM 1764 C C . GLU A 1 215 ? -27.267 18.168 23.064 1.00 94.06 215 GLU A C 1
ATOM 1766 O O . GLU A 1 215 ? -28.341 18.477 23.585 1.00 94.06 215 GLU A O 1
ATOM 1771 N N . LEU A 1 216 ? -26.282 19.061 22.926 1.00 93.50 216 LEU A N 1
ATOM 1772 C CA . LEU A 1 216 ? -26.443 20.471 23.279 1.00 93.50 216 LEU A CA 1
ATOM 1773 C C . LEU A 1 216 ? -27.456 21.177 22.375 1.00 93.50 216 LEU A C 1
ATOM 1775 O O . LEU A 1 216 ? -28.283 21.936 22.879 1.00 93.50 216 LEU A O 1
ATOM 1779 N N . LEU A 1 217 ? -27.411 20.925 21.065 1.00 92.25 217 LEU A N 1
ATOM 1780 C CA . LEU A 1 217 ? -28.365 21.493 20.109 1.00 92.25 217 LEU A CA 1
ATOM 1781 C C . LEU A 1 217 ? -29.795 21.021 20.391 1.00 92.25 217 LEU A C 1
ATOM 1783 O O . LEU A 1 217 ? -30.722 21.830 20.360 1.00 92.25 217 LEU A O 1
ATOM 1787 N N . ASP A 1 218 ? -29.972 19.748 20.735 1.00 94.00 218 ASP A N 1
ATOM 1788 C CA . ASP A 1 218 ? -31.280 19.172 21.056 1.00 94.00 218 ASP A CA 1
ATOM 1789 C C . ASP A 1 218 ? -31.880 19.753 22.352 1.00 94.00 218 ASP A C 1
ATOM 1791 O O . ASP A 1 218 ? -33.094 19.742 22.521 1.00 94.00 218 ASP A O 1
ATOM 1795 N N . LYS A 1 219 ? -31.057 20.287 23.268 1.00 94.06 219 LYS A N 1
ATOM 1796 C CA . LYS A 1 219 ? -31.519 20.952 24.505 1.00 94.06 219 LYS A CA 1
ATOM 1797 C C . LYS A 1 219 ? -31.924 22.415 24.316 1.00 94.06 219 LYS A C 1
ATOM 1799 O O . LYS A 1 219 ? -32.564 22.974 25.205 1.00 94.06 219 LYS A O 1
ATOM 1804 N N . VAL A 1 220 ? -31.479 23.058 23.236 1.00 95.31 220 VAL A N 1
ATOM 1805 C CA . VAL A 1 220 ? -31.740 24.484 22.962 1.00 95.31 220 VAL A CA 1
ATOM 1806 C C . VAL A 1 220 ? -32.984 24.680 22.086 1.00 95.31 220 VAL A C 1
ATOM 1808 O O . VAL A 1 220 ? -33.572 25.762 22.119 1.00 95.31 220 VAL A O 1
ATOM 1811 N N . ASN A 1 221 ? -33.388 23.652 21.337 1.00 87.81 221 ASN A N 1
ATOM 1812 C CA . ASN A 1 221 ? -34.594 23.644 20.502 1.00 87.81 221 ASN A CA 1
ATOM 1813 C C . ASN A 1 221 ? -35.817 23.113 21.259 1.00 87.81 221 ASN A C 1
ATOM 1815 O O . ASN A 1 221 ? -36.932 23.583 20.938 1.00 87.81 221 ASN A O 1
#

Radius of gyration: 24.78 Å; chains: 1; bounding box: 87×48×57 Å

pLDDT: mean 92.15, std 11.48, range [48.94, 98.81]

Sequence (221 aa):
MNLFKIESKVQIFMLIVLFLVIFLAGNQKLSAKEDYDWNRLNQRYKYYLSHKSDISQKSLLEILPKEEVTNLKDAEDTIDYIFNNFAILEEGAKAGDLDTINILVRLRRITDGANSEYISILLGKIIAVHPEVFLMSLKENLDNITRLDSLLCNLGPKYVDKIYKQTEELERRYLALREVDNKSLAKVKELALYVLSKEISRNRINIIYINYDQELLDKVN

Organism: NCBI:txid1413210